Protein AF-A0A350P7Y7-F1 (afdb_monomer)

Mean predicted aligned error: 6.84 Å

Solvent-accessible surface area (backbone atoms only — not comparable to full-atom values): 10905 Å² total; per-residue (Å²): 101,68,67,47,52,62,58,48,51,77,79,42,89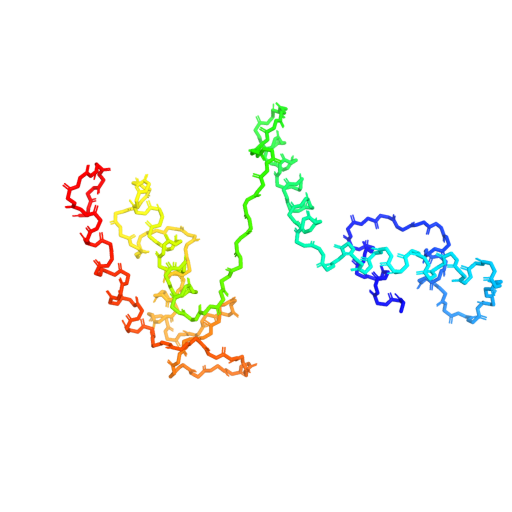,64,56,72,70,56,44,50,64,69,69,58,85,74,85,74,84,70,51,75,71,54,49,52,52,51,49,54,50,34,53,52,48,44,56,44,76,74,28,68,70,48,51,50,49,56,53,49,52,54,50,37,56,50,50,29,60,73,68,77,50,85,81,82,77,65,77,97,70,85,88,86,80,87,68,90,45,70,68,54,46,52,51,52,50,42,50,58,44,43,42,43,34,68,68,64,73,20,70,40,52,79,66,26,77,99,34,69,58,26,50,48,51,52,22,53,76,69,75,46,78,59,87,91,53,80,45,32,39,96,56,89,57,96,79,74,66,71,58,40,101,46,38,63,65,61,49,51,50,51,40,51,53,55,61,60,67,65,66,83,85,62,91,65,78,117

InterPro domains:
  IPR036515 Transposase IS200-like superfamily [G3DSA:3.30.70.1290] (24-135)
  IPR036515 Transposase IS200-like superfamily [SSF143422] (49-109)

pLDDT: mean 89.57, std 12.05, range [39.22, 98.25]

Sequence (178 aa):
MREVFNRWRNFYKCPPLVQRYLDDIDDQAFSEAEEKILLEYAEEYRRRLCSVSWFMRLLNEYIARKANKEDDCKGYFWERRFRSQALLNEKALIAAMAYTDLNPVRANLAPTPEESDFTSVKYRINARRARKSPLFLKPFSGCIDKRGRSALPITLDSYLSLVDETGRYVRNDKKGTI

Radius of gyration: 22.83 Å; Cα contacts (8 Å, |Δi|>4): 121; chains: 1; bounding box: 46×41×59 Å

Foldseek 3Di:
DLVLLVVCVVQDDDPPLSVCVNPDPDPDDDDPVSVVVVVVVSVVSVVLVPDPVNVCVSVLVVVQVVVCVVVVHDDHPDDPDDDDDDQPDLVSVLVVLLCQLCVCQVVLVAVDSCRDPPHPLVQCVVCVVVVHDRPPDAAAPPDDDPPPGDHRPHHNVRSVVVSVVVNVVVPDDDDGHD

Secondary structure (DSSP, 8-state):
-HHHHHHHTTTSPPPHHHHHHHH--S-PPPPHHHHHHHHHHHHHHHHHHT-HHHHHHHHHHHHHHHHHHHTT--S--S-S--------SHHHHHHHHHHHHHHHHHTTS-SSTTT-TT-HHHHHHHHHHTT---SSSPPBTT---TT-PPPBSS-HHHHHHHHHHHHHHT-SSSS---

Organism: NCBI:txid589873

Structure (mmCIF, N/CA/C/O backbone):
data_AF-A0A350P7Y7-F1
#
_entry.id   AF-A0A350P7Y7-F1
#
loop_
_atom_site.group_PDB
_atom_site.id
_atom_site.type_symbol
_atom_site.label_atom_id
_atom_site.label_alt_id
_atom_site.label_comp_id
_atom_site.label_asym_id
_atom_site.label_entity_id
_atom_site.label_seq_id
_atom_site.pdbx_PDB_ins_code
_atom_site.Cartn_x
_atom_site.Cartn_y
_atom_site.Cartn_z
_atom_site.occupancy
_atom_site.B_iso_or_equiv
_atom_site.auth_seq_id
_atom_site.auth_comp_id
_atom_site.auth_asym_id
_atom_site.auth_atom_id
_atom_site.pdbx_PDB_model_num
ATOM 1 N N . MET A 1 1 ? 18.016 -9.398 -15.325 1.00 90.56 1 MET A N 1
ATOM 2 C CA . MET A 1 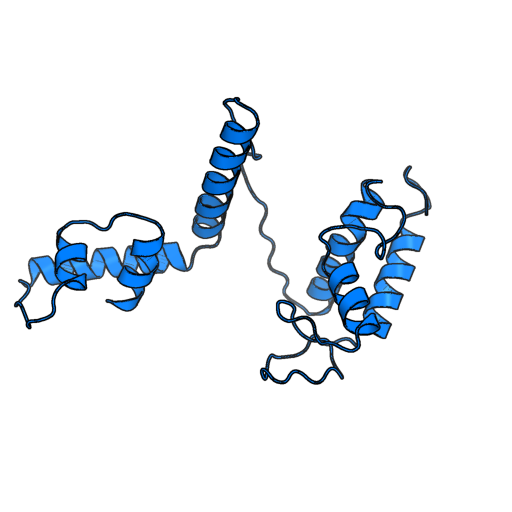1 ? 17.593 -8.268 -16.182 1.00 90.56 1 MET A CA 1
ATOM 3 C C . MET A 1 1 ? 16.134 -8.412 -16.611 1.00 90.56 1 MET A C 1
ATOM 5 O O . MET A 1 1 ? 15.322 -7.587 -16.211 1.00 90.56 1 MET A O 1
ATOM 9 N N . ARG A 1 2 ? 15.783 -9.501 -17.314 1.00 93.69 2 ARG A N 1
ATOM 10 C CA . ARG A 1 2 ? 14.418 -9.808 -17.785 1.00 93.69 2 ARG A CA 1
ATOM 11 C C . ARG A 1 2 ? 13.306 -9.629 -16.743 1.00 93.69 2 ARG A C 1
ATOM 13 O O . ARG A 1 2 ? 12.302 -8.998 -17.049 1.00 93.69 2 ARG A O 1
ATOM 20 N N . GLU A 1 3 ? 13.493 -10.081 -15.500 1.00 95.75 3 GLU A N 1
ATOM 21 C CA . GLU A 1 3 ? 12.502 -9.865 -14.426 1.00 95.75 3 GLU A CA 1
ATOM 22 C C . GLU A 1 3 ? 12.197 -8.375 -14.180 1.00 95.75 3 GLU A C 1
ATOM 24 O O . GLU A 1 3 ? 11.038 -7.991 -14.052 1.00 95.75 3 GLU A O 1
ATOM 29 N N . VAL A 1 4 ? 13.224 -7.519 -14.148 1.00 97.25 4 VAL A N 1
ATOM 30 C CA . VAL A 1 4 ? 13.068 -6.074 -13.910 1.00 97.25 4 VAL A CA 1
ATOM 31 C C . VAL A 1 4 ? 12.234 -5.442 -15.021 1.00 97.25 4 VAL A C 1
ATOM 33 O O . VAL A 1 4 ? 11.307 -4.685 -14.744 1.00 97.25 4 VAL A O 1
ATOM 36 N N . PHE A 1 5 ? 12.515 -5.801 -16.272 1.00 97.06 5 PHE A N 1
ATOM 37 C CA . PHE A 1 5 ? 11.749 -5.338 -17.425 1.00 97.06 5 PHE A CA 1
ATOM 38 C C . PHE A 1 5 ? 10.312 -5.858 -17.420 1.00 97.06 5 PHE A C 1
ATOM 40 O O . PHE A 1 5 ? 9.386 -5.081 -17.647 1.00 97.06 5 PHE A O 1
ATOM 47 N N . ASN A 1 6 ? 10.101 -7.130 -17.073 1.00 95.88 6 ASN A N 1
ATOM 48 C CA . ASN A 1 6 ? 8.762 -7.699 -16.924 1.00 95.88 6 ASN A CA 1
ATOM 49 C C . ASN A 1 6 ? 7.965 -7.057 -15.787 1.00 95.88 6 ASN A C 1
ATOM 51 O O . ASN A 1 6 ? 6.750 -6.939 -15.890 1.00 95.88 6 ASN A O 1
ATOM 55 N N . ARG A 1 7 ? 8.611 -6.600 -14.713 1.00 95.94 7 ARG A N 1
ATOM 56 C CA . ARG A 1 7 ? 7.932 -5.819 -13.673 1.00 95.94 7 ARG A CA 1
ATOM 57 C C . ARG A 1 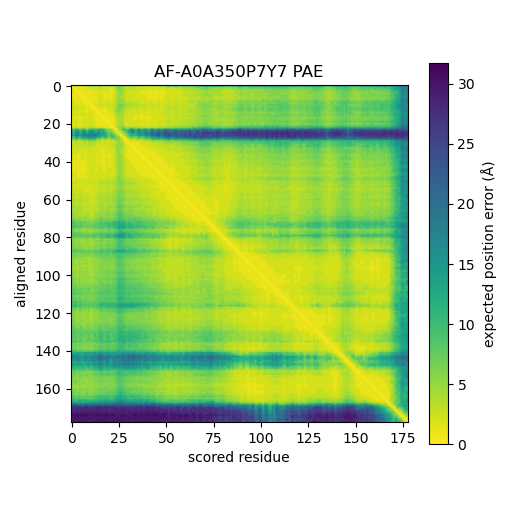7 ? 7.613 -4.409 -14.165 1.00 95.94 7 ARG A C 1
ATOM 59 O O . ARG A 1 7 ? 6.482 -3.963 -13.998 1.00 95.94 7 ARG A O 1
ATOM 66 N N . TRP A 1 8 ? 8.574 -3.736 -14.797 1.00 96.19 8 TRP A N 1
ATOM 67 C CA . TRP A 1 8 ? 8.422 -2.362 -15.285 1.00 96.19 8 TRP A CA 1
ATOM 68 C C . TRP A 1 8 ? 7.346 -2.224 -16.371 1.00 96.19 8 TRP A C 1
ATOM 70 O O . TRP A 1 8 ? 6.556 -1.279 -16.328 1.00 96.19 8 TRP A O 1
ATOM 80 N N . ARG A 1 9 ? 7.248 -3.199 -17.288 1.00 95.00 9 ARG A N 1
ATOM 81 C CA . ARG A 1 9 ? 6.266 -3.183 -18.387 1.00 95.00 9 ARG A CA 1
ATOM 82 C C . ARG A 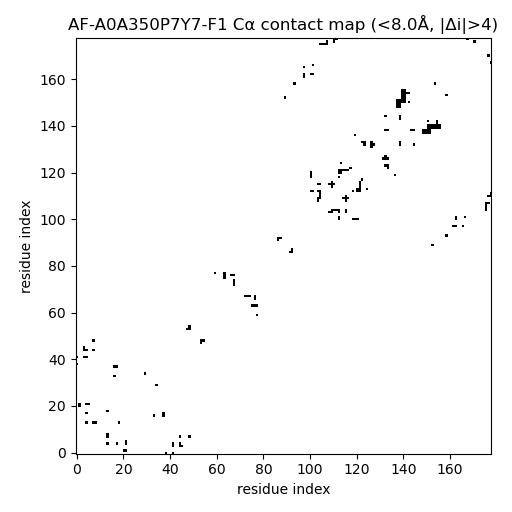1 9 ? 4.807 -3.169 -17.920 1.00 95.00 9 ARG A C 1
ATOM 84 O O . ARG A 1 9 ? 3.942 -2.773 -18.689 1.00 95.00 9 ARG A O 1
ATOM 91 N N . ASN A 1 10 ? 4.528 -3.583 -16.677 1.00 92.69 10 ASN A N 1
ATOM 92 C CA . ASN A 1 10 ? 3.177 -3.508 -16.105 1.00 92.69 10 ASN A CA 1
ATOM 93 C C . ASN A 1 10 ? 2.735 -2.066 -15.811 1.00 92.69 10 ASN A C 1
ATOM 95 O O . ASN A 1 10 ? 1.545 -1.822 -15.637 1.00 92.69 10 ASN A O 1
ATOM 99 N N . PHE A 1 11 ? 3.676 -1.119 -15.734 1.00 90.50 11 PHE A N 1
ATOM 100 C CA . PHE A 1 11 ? 3.401 0.283 -15.412 1.00 90.50 11 PHE A CA 1
ATOM 101 C C . PHE A 1 11 ? 3.609 1.212 -16.608 1.00 90.50 11 PHE A C 1
ATOM 103 O O . PHE A 1 11 ? 2.857 2.169 -16.778 1.00 90.50 11 PHE A O 1
ATOM 110 N N . TYR A 1 12 ? 4.621 0.943 -17.437 1.00 92.00 12 TYR A N 1
ATOM 111 C CA . TYR A 1 12 ? 4.989 1.797 -18.565 1.00 92.00 12 TYR A CA 1
ATOM 112 C C . TYR A 1 12 ? 5.358 0.993 -19.804 1.00 92.00 12 TYR A C 1
ATOM 114 O O . TYR A 1 12 ? 5.906 -0.103 -19.718 1.00 92.00 12 TYR A O 1
ATOM 122 N N . LYS A 1 13 ? 5.148 1.597 -20.977 1.00 93.94 13 LYS A N 1
ATOM 123 C CA . LYS A 1 13 ? 5.681 1.070 -22.233 1.00 93.94 13 LYS A CA 1
ATOM 124 C C . LYS A 1 13 ? 7.212 1.133 -22.208 1.00 93.94 13 LYS A C 1
ATOM 126 O O . LYS A 1 13 ? 7.788 2.202 -22.012 1.00 93.94 13 LYS A O 1
ATOM 131 N N . CYS A 1 14 ? 7.858 -0.009 -22.415 1.00 95.56 14 CYS A N 1
ATOM 132 C CA . CYS A 1 14 ? 9.313 -0.093 -22.503 1.00 95.56 14 CYS A CA 1
ATOM 133 C C . CYS A 1 14 ? 9.833 0.469 -23.845 1.00 95.56 14 CYS A C 1
ATOM 135 O O . CYS A 1 14 ? 9.104 0.433 -24.837 1.00 95.56 14 CYS A O 1
ATOM 137 N N . PRO A 1 15 ? 11.084 0.953 -23.931 1.00 95.88 15 PRO A N 1
ATOM 138 C CA . PRO A 1 15 ? 11.724 1.306 -25.202 1.00 95.88 15 PRO A CA 1
ATOM 139 C C . PRO A 1 15 ? 11.776 0.122 -26.189 1.00 95.88 15 PRO A C 1
ATOM 141 O O . PRO A 1 15 ? 11.766 -1.025 -25.734 1.00 95.88 15 PRO A O 1
ATOM 144 N N . PRO A 1 16 ? 11.871 0.356 -27.516 1.00 94.56 16 PRO A N 1
ATOM 145 C CA . PRO A 1 16 ? 11.888 -0.716 -28.519 1.00 94.56 16 PRO A CA 1
ATOM 146 C C . PRO A 1 16 ? 12.952 -1.790 -28.271 1.00 94.56 16 PRO A C 1
ATOM 148 O O . PRO A 1 16 ? 12.650 -2.970 -28.379 1.00 94.56 16 PRO A O 1
ATOM 151 N N . LEU A 1 17 ? 14.160 -1.399 -27.852 1.00 93.94 17 LEU A N 1
ATOM 152 C CA . LEU A 1 17 ? 15.239 -2.341 -27.536 1.00 93.94 17 LEU A CA 1
ATOM 153 C C . LEU A 1 17 ? 14.874 -3.284 -26.375 1.00 93.94 17 LEU A C 1
ATOM 155 O O . LEU A 1 17 ? 15.125 -4.482 -26.440 1.00 93.94 17 LEU A O 1
ATOM 159 N N . VAL A 1 18 ? 14.225 -2.756 -25.333 1.00 94.75 18 VAL A N 1
ATOM 160 C CA . VAL A 1 18 ? 13.756 -3.549 -24.186 1.00 94.75 18 VAL A CA 1
ATOM 161 C C . VAL A 1 18 ? 12.567 -4.432 -24.573 1.00 94.75 18 VAL A C 1
ATOM 163 O O . VAL A 1 18 ? 12.467 -5.548 -24.079 1.00 94.75 18 VAL A O 1
ATOM 166 N N . GLN A 1 19 ? 11.668 -3.954 -25.443 1.00 93.88 19 GLN A N 1
ATOM 167 C CA . GLN A 1 19 ? 10.586 -4.781 -25.995 1.00 93.88 19 GLN A CA 1
ATOM 168 C C . GLN A 1 19 ? 11.171 -5.952 -26.788 1.00 93.88 19 GLN A C 1
ATOM 170 O O . GLN A 1 19 ? 10.878 -7.090 -26.452 1.00 93.88 19 GLN A O 1
ATOM 175 N N . ARG A 1 20 ? 12.104 -5.682 -27.714 1.00 92.25 20 ARG A N 1
ATOM 176 C CA . ARG A 1 20 ? 12.825 -6.715 -28.470 1.00 92.25 20 ARG A CA 1
ATOM 177 C C . ARG A 1 20 ? 13.478 -7.731 -27.534 1.00 92.25 20 ARG A C 1
ATOM 179 O O . ARG A 1 20 ? 13.255 -8.915 -27.697 1.00 92.25 20 ARG A O 1
ATOM 186 N N . TYR A 1 21 ? 14.179 -7.276 -26.494 1.00 92.38 21 TYR A N 1
ATOM 187 C CA . TYR A 1 21 ? 14.775 -8.155 -25.478 1.00 92.38 21 TYR A CA 1
ATOM 188 C C . TYR A 1 21 ? 13.758 -9.007 -24.696 1.00 92.38 21 TYR A C 1
ATOM 190 O O . TYR A 1 21 ? 14.067 -10.121 -24.277 1.00 92.38 21 TYR A O 1
ATOM 198 N N . LEU A 1 22 ? 12.556 -8.490 -24.435 1.00 91.88 22 LEU A N 1
ATOM 199 C CA . LEU A 1 22 ? 11.505 -9.227 -23.729 1.00 91.88 22 LEU A CA 1
ATOM 200 C C . LEU A 1 22 ? 10.784 -10.236 -24.625 1.00 91.88 22 LEU A C 1
ATOM 202 O O . LEU A 1 22 ? 10.390 -11.293 -24.128 1.00 91.88 22 LEU A O 1
ATOM 206 N N . ASP A 1 23 ? 10.600 -9.876 -25.891 1.00 87.81 23 ASP A N 1
ATOM 207 C CA . ASP A 1 23 ? 9.898 -10.661 -26.904 1.00 87.81 23 ASP A CA 1
ATOM 208 C C . ASP A 1 23 ? 10.823 -11.689 -27.574 1.00 87.81 23 ASP A C 1
ATOM 210 O O . ASP A 1 23 ? 10.341 -12.568 -28.281 1.00 87.81 23 ASP A O 1
ATOM 214 N N . ASP A 1 24 ? 12.133 -11.603 -27.326 1.00 78.56 24 ASP A N 1
ATOM 215 C CA . ASP A 1 24 ? 13.117 -12.540 -27.852 1.00 78.56 24 ASP A CA 1
ATOM 216 C C . ASP A 1 24 ? 12.885 -13.949 -27.289 1.00 78.56 24 ASP A C 1
ATOM 218 O O . ASP A 1 24 ? 13.012 -14.183 -26.072 1.00 78.56 24 ASP A O 1
ATOM 222 N N . ILE A 1 25 ? 12.493 -14.840 -28.204 1.00 60.81 25 ILE A N 1
ATOM 223 C CA . ILE A 1 25 ? 12.231 -16.274 -28.035 1.00 60.81 25 ILE A CA 1
ATOM 224 C C . ILE A 1 25 ? 13.365 -17.104 -28.684 1.00 60.81 25 ILE A C 1
ATOM 226 O O . ILE A 1 25 ? 13.520 -18.264 -28.316 1.00 60.81 25 ILE A O 1
ATOM 230 N N . ASP A 1 26 ? 14.196 -16.510 -29.559 1.00 55.97 26 ASP A N 1
ATOM 231 C CA . ASP A 1 26 ? 15.037 -17.228 -30.539 1.00 55.97 26 ASP A CA 1
ATOM 232 C C . ASP A 1 26 ? 16.519 -16.774 -30.559 1.00 55.97 26 ASP A C 1
ATOM 234 O O . ASP A 1 26 ? 17.104 -16.606 -31.629 1.00 55.97 26 ASP A O 1
ATOM 238 N N . ASP A 1 27 ? 17.146 -16.576 -29.391 1.00 58.44 27 ASP A N 1
ATOM 239 C CA . ASP A 1 27 ? 18.597 -16.320 -29.254 1.00 58.44 27 ASP A CA 1
ATOM 240 C C . ASP A 1 27 ? 19.160 -15.256 -30.234 1.00 58.44 27 ASP A C 1
ATOM 242 O O . ASP A 1 27 ? 20.247 -15.417 -30.804 1.00 58.44 27 ASP A O 1
ATOM 246 N N . GLN A 1 28 ? 18.446 -14.139 -30.458 1.00 69.56 28 GLN A N 1
ATOM 247 C CA . GLN A 1 28 ? 18.997 -13.050 -31.267 1.00 69.56 28 GLN A CA 1
ATOM 248 C C . GLN A 1 28 ? 20.192 -12.414 -30.550 1.00 69.56 28 GLN A C 1
ATOM 250 O O . GLN A 1 28 ? 20.085 -11.887 -29.442 1.00 69.56 28 GLN A O 1
ATOM 255 N N . ALA A 1 29 ? 21.350 -12.420 -31.212 1.00 80.31 29 ALA A N 1
ATOM 256 C CA . ALA A 1 29 ? 22.545 -11.779 -30.684 1.00 80.31 29 ALA A CA 1
ATOM 257 C C . ALA A 1 29 ? 22.339 -10.256 -30.581 1.00 80.31 29 ALA A C 1
ATOM 259 O O . ALA A 1 29 ? 22.077 -9.580 -31.579 1.00 80.31 29 ALA A O 1
ATOM 260 N N . PHE A 1 30 ? 22.482 -9.714 -29.371 1.00 88.94 30 PHE A N 1
ATOM 261 C CA . PHE A 1 30 ? 22.570 -8.275 -29.137 1.00 88.94 30 PHE A CA 1
ATOM 262 C C . PHE A 1 30 ? 24.019 -7.827 -29.342 1.00 88.94 30 PHE A C 1
ATOM 264 O O . PHE A 1 30 ? 24.957 -8.517 -28.951 1.00 88.94 30 PHE A O 1
ATOM 271 N N . SER A 1 31 ? 24.219 -6.664 -29.961 1.00 92.69 31 SER A N 1
ATOM 272 C CA . SER A 1 31 ? 25.554 -6.058 -30.007 1.00 92.69 31 SER A CA 1
ATOM 273 C C . SER A 1 31 ? 26.001 -5.615 -28.609 1.00 92.69 31 SER A C 1
ATOM 275 O O . SER A 1 31 ? 25.173 -5.279 -27.763 1.00 92.69 31 SER A O 1
ATOM 277 N N . GLU A 1 32 ? 27.312 -5.513 -28.379 1.00 93.69 32 GLU A N 1
ATOM 278 C CA . GLU A 1 32 ? 27.873 -5.038 -27.101 1.00 93.69 32 GLU A CA 1
ATOM 279 C C . GLU A 1 32 ? 27.305 -3.664 -26.681 1.00 93.69 32 GLU A C 1
ATOM 281 O O . GLU A 1 32 ? 27.009 -3.414 -25.510 1.00 93.69 32 GLU A O 1
ATOM 286 N N . ALA A 1 33 ? 27.073 -2.774 -27.652 1.00 95.25 33 ALA A N 1
ATOM 287 C CA . ALA A 1 33 ? 26.449 -1.476 -27.411 1.00 95.25 33 ALA A CA 1
ATOM 288 C C . ALA A 1 33 ? 24.987 -1.603 -26.946 1.00 95.25 33 ALA A C 1
ATOM 290 O O . ALA A 1 33 ? 24.557 -0.885 -26.042 1.00 95.25 33 ALA A O 1
ATOM 291 N N . GLU A 1 34 ? 24.216 -2.515 -27.538 1.00 94.81 34 GLU A N 1
ATOM 292 C CA . GLU A 1 34 ? 22.827 -2.764 -27.147 1.00 94.81 34 GLU A CA 1
ATOM 293 C C . GLU A 1 34 ? 22.731 -3.424 -25.770 1.00 94.81 34 GLU A C 1
ATOM 295 O O . GLU A 1 34 ? 21.893 -3.023 -24.960 1.00 94.81 34 GLU A O 1
ATOM 300 N N . GLU A 1 35 ? 23.608 -4.384 -25.471 1.00 94.25 35 GLU A N 1
ATOM 301 C CA . GLU A 1 35 ? 23.691 -5.013 -24.150 1.00 94.25 35 GLU A CA 1
ATOM 302 C C . GLU A 1 35 ? 23.988 -3.988 -23.057 1.00 94.25 35 GLU A C 1
ATOM 304 O O . GLU A 1 35 ? 23.336 -3.983 -22.007 1.00 94.25 35 GLU A O 1
ATOM 309 N N . LYS A 1 36 ? 24.912 -3.061 -23.324 1.00 96.88 36 LYS A N 1
ATOM 310 C CA . LYS A 1 36 ? 25.216 -1.963 -22.408 1.00 96.88 36 LYS A CA 1
ATOM 311 C C . LYS A 1 36 ? 23.985 -1.094 -22.129 1.00 96.88 36 LYS A C 1
ATOM 313 O O . LYS A 1 36 ? 23.675 -0.830 -20.969 1.00 96.88 36 LYS A O 1
ATOM 318 N N . ILE A 1 37 ? 23.240 -0.701 -23.163 1.00 96.88 37 ILE A N 1
ATOM 319 C CA . ILE A 1 37 ? 22.015 0.104 -23.002 1.00 96.88 37 ILE A CA 1
ATOM 320 C C . ILE A 1 37 ? 20.944 -0.669 -22.214 1.00 96.88 37 ILE A C 1
ATOM 322 O O . ILE A 1 37 ? 20.255 -0.108 -21.358 1.00 96.88 37 ILE A O 1
ATOM 326 N N . LEU A 1 38 ? 20.792 -1.970 -22.473 1.00 96.25 38 LEU A N 1
ATOM 327 C CA . LEU A 1 38 ? 19.872 -2.828 -21.726 1.00 96.25 38 LEU A CA 1
ATOM 328 C C . LEU A 1 38 ? 20.255 -2.908 -20.239 1.00 96.25 38 LEU A C 1
ATOM 330 O O . LEU A 1 38 ? 19.379 -2.823 -19.374 1.00 96.25 38 LEU A O 1
ATOM 334 N N . LEU A 1 39 ? 21.546 -3.020 -19.920 1.00 97.44 39 LEU A N 1
ATOM 335 C CA . LEU A 1 39 ? 22.036 -2.973 -18.540 1.00 97.44 39 LEU A CA 1
ATOM 336 C C . LEU A 1 39 ? 21.687 -1.643 -17.865 1.00 97.44 39 LEU A C 1
ATOM 338 O O . LEU A 1 39 ? 21.098 -1.659 -16.782 1.00 97.44 39 LEU A O 1
ATOM 342 N N . GLU A 1 40 ? 21.942 -0.514 -18.527 1.00 97.88 40 GLU A N 1
ATOM 343 C CA . GLU A 1 40 ? 21.621 0.822 -18.008 1.00 97.88 40 GLU A CA 1
ATOM 344 C C . GLU A 1 40 ? 20.120 0.974 -17.702 1.00 97.88 40 GLU A C 1
ATOM 346 O O . GLU A 1 40 ? 19.738 1.400 -16.602 1.00 97.88 40 GLU A O 1
ATOM 351 N N . TYR A 1 41 ? 19.242 0.543 -18.618 1.00 97.94 41 TYR A N 1
ATOM 352 C CA . TYR A 1 41 ? 17.797 0.550 -18.369 1.00 97.94 41 TYR A CA 1
ATOM 353 C C . TYR A 1 41 ? 17.401 -0.356 -17.207 1.00 97.94 41 TYR A C 1
ATOM 355 O O . TYR A 1 41 ? 16.554 0.011 -16.391 1.00 97.94 41 TYR A O 1
ATOM 363 N N . ALA A 1 42 ? 17.985 -1.548 -17.113 1.00 97.81 42 ALA A N 1
ATOM 364 C CA . ALA A 1 42 ? 17.645 -2.485 -16.054 1.00 97.81 42 ALA A CA 1
ATOM 365 C C . ALA A 1 42 ? 18.070 -1.972 -14.677 1.00 97.81 42 ALA A C 1
ATOM 367 O O . ALA A 1 42 ? 17.328 -2.126 -13.705 1.00 97.81 42 ALA A O 1
ATOM 368 N N . GLU A 1 43 ? 19.234 -1.339 -14.576 1.00 98.25 43 GLU A N 1
ATOM 369 C CA . GLU A 1 43 ? 19.683 -0.703 -13.341 1.00 98.25 43 GLU A CA 1
ATOM 370 C C . GLU A 1 43 ? 18.780 0.459 -12.948 1.00 98.25 43 GLU A C 1
ATOM 372 O O . GLU A 1 43 ? 18.357 0.560 -11.792 1.00 98.25 43 GLU A O 1
ATOM 377 N N . GLU A 1 44 ? 18.423 1.313 -13.906 1.00 97.81 44 GLU A N 1
ATOM 378 C CA . GLU A 1 44 ? 17.488 2.397 -13.657 1.00 97.81 44 GLU A CA 1
ATOM 379 C C . GLU A 1 44 ? 16.130 1.872 -13.183 1.00 97.81 44 GLU A C 1
ATOM 381 O O . GLU A 1 44 ? 15.630 2.300 -12.140 1.00 97.81 44 GLU A O 1
ATOM 386 N N . TYR A 1 45 ? 15.530 0.926 -13.899 1.00 97.56 45 TYR A N 1
ATOM 387 C CA . TYR A 1 45 ? 14.205 0.417 -13.555 1.00 97.56 45 TYR A CA 1
ATOM 388 C C . TYR A 1 45 ? 14.223 -0.323 -12.224 1.00 97.56 45 TYR A C 1
ATOM 390 O O . TYR A 1 45 ? 13.283 -0.179 -11.446 1.00 97.56 45 TYR A O 1
ATOM 398 N N . ARG A 1 46 ? 15.308 -1.035 -11.895 1.00 97.94 46 ARG A N 1
ATOM 399 C CA . ARG A 1 46 ? 15.487 -1.636 -10.569 1.00 97.94 46 ARG A CA 1
ATOM 400 C C . ARG A 1 46 ? 15.497 -0.566 -9.477 1.00 97.94 46 ARG A C 1
ATOM 402 O O . ARG A 1 46 ? 14.749 -0.694 -8.511 1.00 97.94 46 ARG A O 1
ATOM 409 N N . ARG A 1 47 ? 16.272 0.516 -9.645 1.00 98.06 47 ARG A N 1
ATOM 410 C CA . ARG A 1 47 ? 16.288 1.638 -8.685 1.00 98.06 47 ARG A CA 1
ATOM 411 C C . ARG A 1 47 ? 14.900 2.252 -8.506 1.00 98.06 47 ARG A C 1
ATOM 413 O O . ARG A 1 47 ? 14.508 2.558 -7.384 1.00 98.06 47 ARG A O 1
ATOM 420 N N . ARG A 1 48 ? 14.143 2.412 -9.595 1.00 97.25 48 ARG A N 1
ATOM 421 C CA . ARG A 1 48 ? 12.780 2.964 -9.559 1.00 97.25 48 ARG A CA 1
ATOM 422 C C . ARG A 1 48 ? 11.793 2.010 -8.876 1.00 97.25 48 ARG A C 1
ATOM 424 O O . ARG A 1 48 ? 11.053 2.443 -8.002 1.00 97.25 48 ARG A O 1
ATOM 431 N N . LEU A 1 49 ? 11.816 0.720 -9.211 1.00 96.12 49 LEU A N 1
ATOM 432 C CA . LEU A 1 49 ? 10.934 -0.297 -8.621 1.00 96.12 49 LEU A CA 1
ATOM 433 C C . LEU A 1 49 ? 11.176 -0.500 -7.118 1.00 96.12 49 LEU A C 1
ATOM 435 O O . LEU A 1 49 ? 10.244 -0.840 -6.396 1.00 96.12 49 LEU A O 1
ATOM 439 N N . CYS A 1 50 ? 12.398 -0.265 -6.638 1.00 96.12 50 CYS A N 1
ATOM 440 C CA . CYS A 1 50 ? 12.740 -0.333 -5.215 1.00 96.12 50 CYS A CA 1
ATOM 441 C C . CYS A 1 50 ? 12.614 1.016 -4.479 1.00 96.12 50 CYS A C 1
ATOM 443 O O . CYS A 1 50 ? 12.976 1.109 -3.308 1.00 96.12 50 CYS A O 1
ATOM 445 N N . SER A 1 51 ? 12.118 2.072 -5.133 1.00 95.75 51 SER A N 1
ATOM 446 C CA . SER A 1 51 ? 11.989 3.403 -4.537 1.00 95.75 51 SER A CA 1
ATOM 447 C C . SER A 1 51 ? 10.563 3.665 -4.048 1.00 95.75 51 SER A C 1
ATOM 449 O O . SER A 1 51 ? 9.620 3.712 -4.839 1.00 95.75 51 SER A O 1
ATOM 451 N N . VAL A 1 52 ? 10.413 3.943 -2.747 1.00 95.19 52 VAL A N 1
ATOM 452 C CA . VAL A 1 52 ? 9.127 4.349 -2.144 1.00 95.19 52 VAL A CA 1
ATOM 453 C C . VAL A 1 52 ? 8.559 5.593 -2.833 1.00 95.19 52 VAL A C 1
ATOM 455 O O . VAL A 1 52 ? 7.360 5.667 -3.077 1.00 95.19 52 VAL A O 1
ATOM 458 N N . SER A 1 53 ? 9.409 6.547 -3.218 1.00 94.88 53 SER A N 1
ATOM 459 C CA . SER A 1 53 ? 8.977 7.755 -3.930 1.00 94.88 53 SER A CA 1
ATOM 460 C C . SER A 1 53 ? 8.389 7.445 -5.304 1.00 94.88 53 SER A C 1
ATOM 462 O O . SER A 1 53 ? 7.402 8.062 -5.698 1.00 94.88 53 SER A O 1
ATOM 464 N N . TRP A 1 54 ? 8.960 6.483 -6.034 1.00 95.25 54 TRP A N 1
ATOM 465 C CA . TRP A 1 54 ? 8.383 6.031 -7.301 1.00 95.25 54 TRP A CA 1
ATOM 466 C C . TRP A 1 54 ? 7.078 5.278 -7.086 1.00 95.25 54 TRP A C 1
ATOM 468 O O . TRP A 1 54 ? 6.113 5.567 -7.787 1.00 95.25 54 TRP A O 1
ATOM 478 N N . PHE A 1 55 ? 7.014 4.389 -6.093 1.00 94.56 55 PHE A N 1
ATOM 479 C CA . PHE A 1 55 ? 5.771 3.713 -5.724 1.00 94.56 55 PHE A CA 1
ATOM 480 C C . PHE A 1 55 ? 4.649 4.717 -5.418 1.00 94.56 55 PHE A C 1
ATOM 482 O O . PHE A 1 55 ? 3.590 4.667 -6.042 1.00 94.56 55 PHE A O 1
ATOM 489 N N . MET A 1 56 ? 4.910 5.680 -4.527 1.00 95.62 56 MET A N 1
ATOM 490 C CA . MET A 1 56 ? 3.945 6.718 -4.161 1.00 95.62 56 MET A CA 1
ATOM 491 C C . MET A 1 56 ? 3.537 7.566 -5.361 1.00 95.62 56 MET A C 1
ATOM 493 O O . MET A 1 56 ? 2.364 7.891 -5.504 1.00 95.62 56 MET A O 1
ATOM 497 N N . ARG A 1 57 ? 4.474 7.894 -6.259 1.00 92.62 57 ARG A N 1
ATOM 498 C CA . ARG A 1 57 ? 4.155 8.650 -7.474 1.00 92.62 57 ARG A CA 1
ATOM 499 C C . ARG A 1 57 ? 3.163 7.908 -8.368 1.00 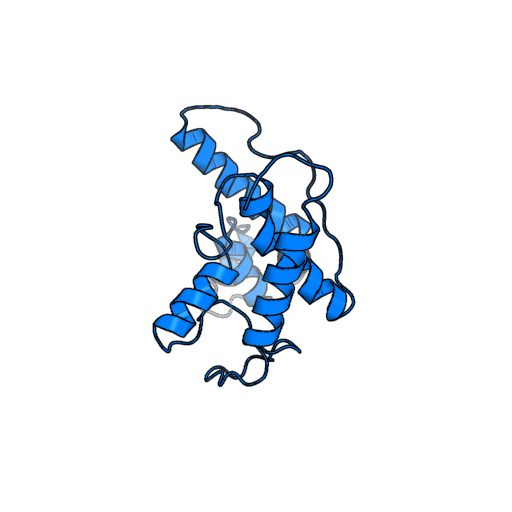92.62 57 ARG A C 1
ATOM 501 O O . ARG A 1 57 ? 2.184 8.512 -8.792 1.00 92.62 57 ARG A O 1
ATOM 508 N N . LEU A 1 58 ? 3.406 6.621 -8.625 1.00 92.62 58 LEU A N 1
ATOM 509 C CA . LEU A 1 58 ? 2.542 5.794 -9.473 1.00 92.62 58 LEU A CA 1
ATOM 510 C C . LEU A 1 58 ? 1.153 5.610 -8.863 1.00 92.62 58 LEU A C 1
ATOM 512 O O . LEU A 1 58 ? 0.148 5.760 -9.556 1.00 92.62 58 LEU A O 1
ATOM 516 N N . LEU A 1 59 ? 1.102 5.329 -7.560 1.00 93.50 59 LEU A N 1
ATOM 517 C CA . LEU A 1 59 ? -0.151 5.160 -6.833 1.00 93.50 59 LEU A CA 1
ATOM 518 C C . LEU A 1 59 ? -0.975 6.454 -6.836 1.00 93.50 59 LEU A C 1
ATOM 520 O O . LEU A 1 59 ? -2.152 6.447 -7.199 1.00 93.50 59 LEU A O 1
ATOM 524 N N . ASN A 1 60 ? -0.342 7.572 -6.477 1.00 94.50 60 ASN A N 1
ATOM 525 C CA . ASN A 1 60 ? -1.020 8.855 -6.351 1.00 94.50 60 ASN A CA 1
ATOM 526 C C . ASN A 1 60 ? -1.519 9.370 -7.699 1.00 94.50 60 ASN A C 1
ATOM 528 O O . ASN A 1 60 ? -2.641 9.869 -7.767 1.00 94.50 60 ASN A O 1
ATOM 532 N N . GLU A 1 61 ? -0.721 9.239 -8.764 1.00 92.81 61 GLU A N 1
ATOM 533 C CA . GLU A 1 61 ? -1.131 9.633 -10.113 1.00 92.81 61 GLU A CA 1
ATOM 534 C C . GLU A 1 61 ? -2.362 8.844 -10.569 1.00 92.81 61 GLU A C 1
ATOM 536 O O . GLU A 1 61 ? -3.321 9.435 -11.072 1.00 92.81 61 GLU A O 1
ATOM 541 N N . TYR A 1 62 ? -2.355 7.522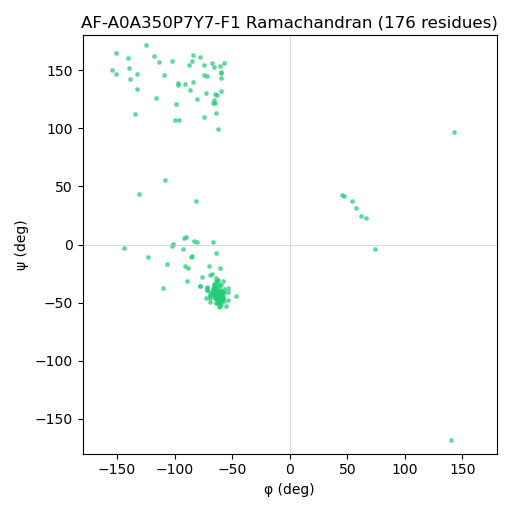 -10.374 1.00 93.75 62 TYR A N 1
ATOM 542 C CA . TYR A 1 62 ? -3.474 6.671 -10.763 1.00 93.75 62 TYR A CA 1
ATOM 543 C C . TYR A 1 62 ? -4.766 7.069 -10.038 1.00 93.75 62 TYR A C 1
ATOM 545 O O . TYR A 1 62 ? -5.791 7.273 -10.692 1.00 93.75 62 TYR A O 1
ATOM 553 N N . ILE A 1 63 ? -4.712 7.233 -8.711 1.00 95.69 63 ILE A N 1
ATOM 554 C CA . ILE A 1 63 ? -5.888 7.613 -7.915 1.00 95.69 63 ILE A CA 1
ATOM 555 C C . ILE A 1 63 ? -6.368 9.017 -8.293 1.00 95.69 63 ILE A C 1
ATOM 557 O O . ILE A 1 63 ? -7.554 9.194 -8.542 1.00 95.69 63 ILE A O 1
ATOM 561 N N . ALA A 1 64 ? -5.460 9.990 -8.428 1.00 95.75 64 ALA A N 1
ATOM 562 C CA . ALA A 1 64 ? -5.820 11.362 -8.785 1.00 95.75 64 ALA A CA 1
ATOM 563 C C . ALA A 1 64 ? -6.530 11.436 -10.145 1.00 95.75 64 ALA A C 1
ATOM 565 O O . ALA A 1 64 ? -7.538 12.120 -10.285 1.00 95.75 64 ALA A O 1
ATOM 566 N N . ARG A 1 65 ? -6.040 10.698 -11.151 1.00 94.94 65 ARG A N 1
ATOM 567 C CA . ARG A 1 65 ? -6.691 10.621 -12.470 1.00 94.94 65 ARG A CA 1
ATOM 568 C C . ARG A 1 65 ? -8.076 9.979 -12.391 1.00 94.94 65 ARG A C 1
ATOM 570 O O . ARG A 1 65 ? -8.965 10.396 -13.127 1.00 94.94 65 ARG A O 1
ATOM 577 N N . LYS A 1 66 ? -8.247 8.949 -11.556 1.00 96.94 66 LYS A N 1
ATOM 578 C CA . LYS A 1 66 ? -9.534 8.264 -11.375 1.00 96.94 66 LYS A CA 1
ATOM 579 C C . LYS A 1 66 ? -10.549 9.155 -10.668 1.00 96.94 66 LYS A C 1
ATOM 581 O O . LYS A 1 66 ? -11.627 9.326 -11.219 1.00 96.94 66 LYS A O 1
ATOM 586 N N . ALA A 1 67 ? -10.170 9.769 -9.551 1.00 96.88 67 ALA A N 1
ATOM 587 C CA . ALA A 1 67 ? -11.035 10.667 -8.795 1.00 96.88 67 ALA A CA 1
ATOM 588 C C . ALA A 1 67 ? -11.438 11.902 -9.615 1.00 96.88 67 ALA A C 1
ATOM 590 O O . ALA A 1 67 ? -12.618 12.170 -9.778 1.00 96.88 67 ALA A O 1
ATOM 591 N N . ASN A 1 68 ? -10.480 12.574 -10.267 1.00 96.81 68 ASN A N 1
ATOM 592 C CA . ASN A 1 68 ? -10.790 13.723 -11.124 1.00 96.81 68 ASN A CA 1
ATOM 593 C C . ASN A 1 68 ? -11.744 13.362 -12.275 1.00 96.81 68 ASN A C 1
ATOM 595 O O . ASN A 1 68 ? -12.557 14.181 -12.685 1.00 96.81 68 ASN A O 1
ATOM 599 N N . LYS A 1 69 ? -11.634 12.141 -12.817 1.00 97.31 69 LYS A N 1
ATOM 600 C CA . LYS A 1 69 ? -12.550 11.653 -13.854 1.00 97.31 69 LYS A CA 1
ATOM 601 C C . LYS A 1 69 ? -13.943 11.349 -13.293 1.00 97.31 69 LYS A C 1
ATOM 603 O O . LYS A 1 69 ? -14.917 11.567 -14.000 1.00 97.31 69 LYS A O 1
ATOM 608 N N . GLU A 1 70 ? -14.021 10.789 -12.090 1.00 97.38 70 GLU A N 1
ATOM 609 C CA . GLU A 1 70 ? -15.280 10.478 -11.404 1.00 97.38 70 GLU A CA 1
ATOM 610 C C . GLU A 1 70 ? -16.060 11.753 -11.062 1.00 97.38 70 GLU A C 1
ATOM 612 O O . GLU A 1 70 ? -17.257 11.816 -11.321 1.00 97.38 70 GLU A O 1
ATOM 617 N N . ASP A 1 71 ? -15.354 12.792 -10.612 1.00 97.12 71 ASP A N 1
ATOM 618 C CA . ASP A 1 71 ? -15.929 14.077 -10.198 1.00 97.12 71 ASP A CA 1
ATOM 619 C C . ASP A 1 71 ? -16.034 15.115 -11.339 1.00 97.12 71 ASP A C 1
ATOM 621 O O . ASP A 1 71 ? -16.334 16.281 -11.084 1.00 97.12 71 ASP A O 1
ATOM 625 N N . ASP A 1 72 ? -15.726 14.726 -12.584 1.00 97.19 72 ASP A N 1
ATOM 626 C CA . ASP A 1 72 ? -15.640 15.602 -13.772 1.00 97.19 72 ASP A CA 1
ATOM 627 C C . ASP A 1 72 ? -14.875 16.920 -13.523 1.00 97.19 72 ASP A C 1
ATOM 629 O O . ASP A 1 72 ? -15.268 18.015 -13.933 1.00 97.19 72 ASP A O 1
ATOM 633 N N . CYS A 1 73 ? -13.748 16.830 -12.814 1.00 96.25 73 CYS A N 1
ATOM 634 C CA . CYS A 1 73 ? -12.959 17.986 -12.412 1.00 96.25 73 CYS A CA 1
ATOM 635 C C . CYS A 1 73 ? -11.494 17.891 -12.862 1.00 96.25 73 CYS A C 1
ATOM 637 O O . CYS A 1 73 ? -11.009 16.895 -13.406 1.00 96.25 73 CYS A O 1
ATOM 639 N N . LYS A 1 74 ? -10.754 18.987 -12.672 1.00 92.75 74 LYS A N 1
ATOM 640 C CA . LYS A 1 74 ? -9.315 19.069 -12.946 1.00 92.75 74 LYS A CA 1
ATOM 641 C C . LYS A 1 74 ? -8.619 19.709 -11.758 1.00 92.75 74 LYS A C 1
ATOM 643 O O . LYS A 1 74 ? -9.153 20.626 -11.145 1.00 92.75 74 LYS A O 1
ATOM 648 N N . GLY A 1 75 ? -7.388 19.289 -11.496 1.00 90.44 75 GLY A N 1
ATOM 649 C CA . GLY A 1 75 ? -6.559 19.889 -10.458 1.00 90.44 75 GLY A CA 1
ATOM 650 C C . GLY A 1 75 ? -5.763 18.863 -9.669 1.00 90.44 75 GLY A C 1
ATOM 651 O O . GLY A 1 75 ? -5.639 17.698 -10.059 1.00 90.44 75 GLY A O 1
ATOM 652 N N . TYR A 1 76 ? -5.190 19.337 -8.566 1.00 91.19 76 TYR A N 1
ATOM 653 C CA . TYR A 1 76 ? -4.448 18.509 -7.628 1.00 91.19 76 TYR A CA 1
ATOM 654 C C . TYR A 1 76 ? -5.415 17.772 -6.705 1.00 91.19 76 TYR A C 1
ATOM 656 O O . TYR A 1 76 ? -6.208 18.404 -6.019 1.00 91.19 76 TYR A O 1
ATOM 664 N N . PHE A 1 77 ? -5.295 16.447 -6.659 1.00 94.12 77 PHE A N 1
ATOM 665 C CA . PHE A 1 77 ? -6.040 15.609 -5.717 1.00 94.12 77 PHE A CA 1
ATOM 666 C C . PHE A 1 77 ? -5.290 15.413 -4.386 1.00 94.12 77 PHE A C 1
ATOM 668 O O . PHE A 1 77 ? -5.895 15.298 -3.328 1.00 94.12 77 PHE A O 1
ATOM 675 N N . TRP A 1 78 ? -3.953 15.400 -4.428 1.00 93.38 78 TRP A N 1
ATOM 676 C CA . TRP A 1 78 ? -3.088 15.171 -3.266 1.00 93.38 78 TRP A CA 1
ATOM 677 C C . TRP A 1 78 ? -2.274 16.414 -2.898 1.00 93.38 78 TRP A C 1
ATOM 679 O O . TRP A 1 78 ? -1.952 17.241 -3.756 1.00 93.38 78 TRP A O 1
ATOM 689 N N . GLU A 1 79 ? -1.832 16.485 -1.641 1.00 89.44 79 GLU A N 1
ATOM 690 C CA . GLU A 1 79 ? -0.764 17.400 -1.234 1.00 89.44 79 GLU A CA 1
ATOM 691 C C . GLU A 1 79 ? 0.548 17.105 -1.985 1.00 89.44 79 GLU A C 1
ATOM 693 O O . GLU A 1 79 ? 0.828 15.978 -2.400 1.00 89.44 79 GLU A O 1
ATOM 698 N N . ARG A 1 80 ? 1.405 18.124 -2.137 1.00 83.50 80 ARG A N 1
ATOM 699 C CA . ARG A 1 80 ? 2.627 18.021 -2.958 1.00 83.50 80 ARG A CA 1
ATOM 700 C C . ARG A 1 80 ? 3.642 16.984 -2.468 1.00 83.50 80 ARG A C 1
ATOM 702 O O . ARG A 1 80 ? 4.420 16.487 -3.277 1.00 83.50 80 ARG A O 1
ATOM 709 N N . ARG A 1 81 ? 3.722 16.718 -1.161 1.00 89.06 81 ARG A N 1
ATOM 710 C CA . ARG A 1 81 ? 4.751 15.850 -0.564 1.00 89.06 81 ARG A CA 1
ATOM 711 C C . ARG A 1 81 ? 4.111 14.855 0.393 1.00 89.06 81 ARG A C 1
ATOM 713 O O . ARG A 1 81 ? 3.331 15.250 1.247 1.00 89.06 81 ARG A O 1
ATOM 720 N N . PHE A 1 82 ? 4.509 13.589 0.292 1.00 93.38 82 PHE A N 1
ATOM 721 C CA . PHE A 1 82 ? 4.194 12.583 1.304 1.00 93.38 82 PHE A CA 1
ATOM 722 C C . PHE A 1 82 ? 5.264 12.583 2.403 1.00 93.38 82 PHE A C 1
ATOM 724 O O . PHE A 1 82 ? 6.418 12.948 2.164 1.00 93.38 82 PHE A O 1
ATOM 731 N N . ARG A 1 83 ? 4.888 12.151 3.609 1.00 92.69 83 ARG A N 1
ATOM 732 C CA . ARG A 1 83 ? 5.836 11.880 4.697 1.00 92.69 83 ARG A CA 1
ATOM 733 C C . ARG A 1 83 ? 6.152 10.390 4.734 1.00 92.69 83 ARG A C 1
ATOM 735 O O . ARG A 1 83 ? 5.256 9.567 4.581 1.00 92.69 83 ARG A O 1
ATOM 742 N N . SER A 1 84 ? 7.416 10.053 4.963 1.00 93.12 84 SER A N 1
ATOM 743 C CA . SER A 1 84 ? 7.873 8.672 5.125 1.00 93.12 84 SER A CA 1
ATOM 744 C C . SER A 1 84 ? 8.802 8.590 6.321 1.00 93.12 84 SER A C 1
ATOM 746 O O . SER A 1 84 ? 9.898 9.144 6.290 1.00 93.12 84 SER A O 1
ATOM 748 N N . GLN A 1 85 ? 8.352 7.902 7.367 1.00 93.25 85 GLN A N 1
ATOM 749 C CA . GLN A 1 85 ? 9.099 7.709 8.603 1.00 93.25 85 GLN A CA 1
ATOM 750 C C . GLN A 1 85 ? 9.402 6.223 8.782 1.00 93.25 85 GLN A C 1
ATOM 752 O O . GLN A 1 85 ? 8.491 5.396 8.772 1.00 93.25 85 GLN A O 1
ATOM 757 N N . ALA A 1 86 ? 10.677 5.885 8.969 1.00 94.31 86 ALA A N 1
ATOM 758 C CA . ALA A 1 86 ? 11.070 4.521 9.297 1.00 94.31 86 ALA A CA 1
ATOM 759 C C . ALA A 1 86 ? 10.672 4.192 10.745 1.00 94.31 86 ALA A C 1
ATOM 761 O O . ALA A 1 86 ? 10.976 4.953 11.668 1.00 94.31 86 ALA A O 1
ATOM 762 N N . LEU A 1 87 ? 10.004 3.051 10.933 1.00 95.06 87 LEU A N 1
ATOM 763 C CA . LEU A 1 87 ? 9.663 2.498 12.244 1.00 95.06 87 LEU A CA 1
ATOM 764 C C . LEU A 1 87 ? 10.735 1.473 12.616 1.00 95.06 87 LEU A C 1
ATOM 766 O O . LEU A 1 87 ? 10.808 0.401 12.023 1.00 95.06 87 LEU A O 1
ATOM 770 N N . LEU A 1 88 ? 11.600 1.836 13.564 1.00 94.38 88 LEU A N 1
ATOM 771 C CA . LEU A 1 88 ? 12.836 1.096 13.852 1.00 94.38 88 LEU A CA 1
ATOM 772 C C . LEU A 1 88 ? 12.692 0.044 14.959 1.00 94.38 88 LEU A C 1
ATOM 774 O O . LEU A 1 88 ? 13.648 -0.659 15.265 1.00 94.38 88 LEU A O 1
ATOM 778 N N . ASN A 1 89 ? 11.522 -0.052 15.592 1.00 95.31 89 ASN A N 1
ATOM 779 C CA . ASN A 1 89 ? 11.263 -1.035 16.635 1.00 95.31 89 ASN A CA 1
ATOM 780 C C . ASN A 1 89 ? 9.784 -1.438 16.686 1.00 95.31 89 ASN A C 1
ATOM 782 O O . ASN A 1 89 ? 8.903 -0.774 16.135 1.00 95.31 89 ASN A O 1
ATOM 786 N N . GLU A 1 90 ? 9.526 -2.540 17.381 1.00 93.81 90 GLU A N 1
ATOM 787 C CA . GLU A 1 90 ? 8.205 -3.154 17.497 1.00 93.81 90 GLU A CA 1
ATOM 788 C C . GLU A 1 90 ? 7.191 -2.256 18.210 1.00 93.81 90 GLU A C 1
ATOM 790 O O . GLU A 1 90 ? 6.034 -2.189 17.798 1.00 93.81 90 GLU A O 1
ATOM 795 N N . LYS A 1 91 ? 7.627 -1.503 19.228 1.00 94.19 91 LYS A N 1
ATOM 796 C CA . LYS A 1 91 ? 6.764 -0.552 19.942 1.00 94.19 91 LYS A CA 1
ATOM 797 C C . LYS A 1 91 ? 6.286 0.560 19.005 1.00 94.19 91 LYS A C 1
ATOM 799 O O . LYS A 1 91 ? 5.101 0.873 18.992 1.00 94.19 91 LYS A O 1
ATOM 804 N N . ALA A 1 92 ? 7.180 1.106 18.180 1.00 95.31 92 ALA A N 1
ATOM 805 C CA . ALA A 1 92 ? 6.854 2.118 17.178 1.00 95.31 92 ALA A CA 1
ATOM 806 C C . ALA A 1 92 ? 5.907 1.568 16.099 1.00 95.31 92 ALA A C 1
ATOM 808 O O . ALA A 1 92 ? 4.979 2.265 15.693 1.00 95.31 92 ALA A O 1
ATOM 809 N N . LEU A 1 93 ? 6.095 0.311 15.676 1.00 95.06 93 LEU A N 1
ATOM 810 C CA . LEU A 1 93 ? 5.174 -0.375 14.766 1.00 95.06 93 LEU A CA 1
ATOM 811 C C . LEU A 1 93 ? 3.768 -0.494 15.366 1.00 95.06 93 LEU A C 1
ATOM 813 O O . LEU A 1 93 ? 2.798 -0.076 14.737 1.00 95.06 93 LEU A O 1
ATOM 817 N N . ILE A 1 94 ? 3.657 -1.030 16.583 1.00 96.00 94 ILE A N 1
ATOM 818 C CA . ILE A 1 94 ? 2.372 -1.226 17.265 1.00 96.00 94 ILE A CA 1
ATOM 819 C C . ILE A 1 94 ? 1.677 0.121 17.512 1.00 96.00 94 ILE A C 1
ATOM 821 O O . ILE A 1 94 ? 0.480 0.249 17.252 1.00 96.00 94 ILE A O 1
ATOM 825 N N . ALA A 1 95 ? 2.425 1.144 17.935 1.00 95.00 95 ALA A N 1
ATOM 826 C CA . ALA A 1 95 ? 1.902 2.493 18.127 1.00 95.00 95 ALA A CA 1
ATOM 827 C C . ALA A 1 95 ? 1.373 3.100 16.815 1.00 95.00 95 ALA A C 1
ATOM 829 O O . ALA A 1 95 ? 0.283 3.666 16.801 1.00 95.00 95 ALA A O 1
ATOM 830 N N . ALA A 1 96 ? 2.091 2.942 15.698 1.00 95.88 96 ALA A N 1
ATOM 831 C CA . ALA A 1 96 ? 1.640 3.416 14.387 1.00 95.88 96 ALA A CA 1
ATOM 832 C C . ALA A 1 96 ? 0.391 2.670 13.886 1.00 95.88 96 ALA A C 1
ATOM 834 O O . ALA A 1 96 ? -0.504 3.284 13.299 1.00 95.88 96 ALA A O 1
ATOM 835 N N . MET A 1 97 ? 0.302 1.361 14.147 1.00 96.19 97 MET A N 1
ATOM 836 C CA . MET A 1 97 ? -0.898 0.572 13.859 1.00 96.19 97 MET A CA 1
ATOM 837 C C . MET A 1 97 ? -2.099 1.102 14.649 1.00 96.19 97 MET A C 1
ATOM 839 O O . MET A 1 97 ? -3.108 1.454 14.049 1.00 96.19 97 MET A O 1
ATOM 843 N N . ALA A 1 98 ? -1.976 1.223 15.977 1.00 95.88 98 ALA A N 1
ATOM 844 C CA . ALA A 1 98 ? -3.039 1.753 16.835 1.00 95.88 98 ALA A CA 1
ATOM 845 C C . ALA A 1 98 ? -3.428 3.191 16.456 1.00 95.88 98 ALA A C 1
ATOM 847 O O . ALA A 1 98 ? -4.609 3.518 16.409 1.00 95.88 98 ALA A O 1
ATOM 848 N N . TYR A 1 99 ? -2.451 4.040 16.119 1.00 94.44 99 TYR A N 1
ATOM 849 C CA . TYR A 1 99 ? -2.709 5.386 15.612 1.00 94.44 99 TYR A CA 1
ATOM 850 C C . TYR A 1 99 ? -3.585 5.350 14.355 1.00 94.44 99 TYR A C 1
ATOM 852 O O . TYR A 1 99 ? -4.580 6.062 14.295 1.00 94.44 99 TYR A O 1
ATOM 860 N N . THR A 1 100 ? -3.240 4.499 13.385 1.00 94.94 100 THR A N 1
ATOM 861 C CA . THR A 1 100 ? -3.959 4.382 12.108 1.00 94.94 100 THR A CA 1
ATOM 862 C C . THR A 1 100 ? -5.382 3.870 12.307 1.00 94.94 100 THR A C 1
ATOM 864 O O . THR A 1 100 ? -6.320 4.453 11.771 1.00 94.94 100 THR A O 1
ATOM 867 N N . ASP A 1 101 ? -5.553 2.821 13.110 1.00 95.88 101 ASP A N 1
ATOM 868 C CA . ASP A 1 101 ? -6.861 2.215 13.374 1.00 95.88 101 ASP A CA 1
ATOM 869 C C . ASP A 1 101 ? -7.782 3.136 14.207 1.00 95.88 101 ASP A C 1
ATOM 871 O O . ASP A 1 101 ? -9.001 3.084 14.055 1.00 95.88 101 ASP A O 1
ATOM 875 N N . LEU A 1 102 ? -7.217 4.045 15.014 1.00 94.38 102 LEU A N 1
ATOM 876 C CA . LEU A 1 102 ? -7.966 5.070 15.755 1.00 94.38 102 LEU A CA 1
ATOM 877 C C . LEU A 1 102 ? -8.239 6.352 14.952 1.00 94.38 102 LEU A C 1
ATOM 879 O O . LEU A 1 102 ? -9.014 7.193 15.409 1.00 94.38 102 LEU A O 1
ATOM 883 N N . ASN A 1 103 ? -7.625 6.550 13.781 1.00 94.25 103 ASN A N 1
ATOM 884 C CA . ASN A 1 103 ? -7.768 7.808 13.038 1.00 94.25 103 ASN A CA 1
ATOM 885 C C . ASN A 1 103 ? -9.212 8.131 12.631 1.00 94.25 103 ASN A C 1
ATOM 887 O O . ASN A 1 103 ? -9.608 9.280 12.822 1.00 94.25 103 ASN A O 1
ATOM 891 N N . PRO A 1 104 ? -10.028 7.184 12.131 1.00 94.25 104 PRO A N 1
ATOM 892 C CA . PRO A 1 104 ? -11.412 7.506 11.784 1.00 94.25 104 PRO A CA 1
ATOM 893 C C . PRO A 1 104 ? -12.261 7.880 13.001 1.00 94.25 104 PRO A C 1
ATOM 895 O O . PRO A 1 104 ? -13.092 8.778 12.904 1.00 94.25 104 PRO A O 1
ATOM 898 N N . VAL A 1 105 ? -12.000 7.268 14.162 1.00 91.12 105 VAL A N 1
ATOM 899 C CA . VAL A 1 105 ? -12.654 7.643 15.426 1.00 91.12 105 VAL A CA 1
ATOM 900 C C . VAL A 1 105 ? -12.267 9.066 15.823 1.00 91.12 105 VAL A C 1
ATOM 902 O O . VAL A 1 105 ? -13.121 9.905 16.090 1.00 91.12 105 VAL A O 1
ATOM 905 N N . ARG A 1 106 ? -10.972 9.393 15.754 1.00 89.19 106 ARG A N 1
ATOM 906 C CA . ARG A 1 106 ? -10.461 10.748 16.029 1.00 89.19 106 ARG A CA 1
ATOM 907 C C . ARG A 1 106 ? -10.981 11.806 15.060 1.00 89.19 106 ARG A C 1
ATOM 909 O O . ARG A 1 106 ? -11.115 12.962 15.442 1.00 89.19 106 ARG A O 1
ATOM 916 N N . ALA A 1 107 ? -11.245 11.423 13.815 1.00 90.62 107 ALA A N 1
ATOM 917 C CA . ALA A 1 107 ? -11.822 12.290 12.795 1.00 90.62 107 ALA A CA 1
ATOM 918 C C . ALA A 1 107 ? -13.358 12.386 12.884 1.00 90.62 107 ALA A C 1
ATOM 920 O O . ALA A 1 107 ? -13.962 13.046 12.042 1.00 90.62 107 ALA A O 1
ATOM 921 N N . ASN A 1 108 ? -13.988 11.745 13.879 1.00 90.38 108 ASN A N 1
ATOM 922 C CA . ASN A 1 108 ? -15.441 11.672 14.045 1.00 90.38 108 ASN A CA 1
ATOM 923 C C . ASN A 1 108 ? -16.163 11.064 12.822 1.00 90.38 108 ASN A C 1
ATOM 925 O O . ASN A 1 108 ? -17.291 11.435 12.505 1.00 90.38 108 ASN A O 1
ATOM 929 N N . LEU A 1 109 ? -15.494 10.142 12.123 1.00 91.81 109 LEU A N 1
ATOM 930 C CA . LEU A 1 109 ? -16.050 9.376 11.001 1.00 91.81 109 LEU A CA 1
ATOM 931 C C . LEU A 1 109 ? -16.697 8.061 11.461 1.00 91.81 109 LEU A C 1
ATOM 933 O O . LEU A 1 109 ? -17.483 7.478 10.723 1.00 91.81 109 LEU A O 1
ATOM 937 N N . ALA A 1 110 ? -16.360 7.591 12.664 1.00 92.62 110 ALA A N 1
ATOM 938 C CA . ALA A 1 110 ? -16.960 6.421 13.296 1.00 92.62 110 ALA A CA 1
ATOM 939 C C . ALA A 1 110 ? -16.925 6.571 14.826 1.00 92.62 110 ALA A C 1
ATOM 941 O O . ALA A 1 110 ? -15.960 7.135 15.343 1.00 92.62 110 ALA A O 1
ATOM 942 N N . PRO A 1 111 ? -17.920 6.056 15.566 1.00 89.50 111 PRO A N 1
ATOM 943 C CA . PRO A 1 111 ? -17.934 6.158 17.025 1.00 89.50 111 PRO A CA 1
ATOM 944 C C . PRO A 1 111 ? -16.968 5.169 17.689 1.00 89.50 111 PRO A C 1
ATOM 946 O O . PRO A 1 111 ? -16.442 5.450 18.761 1.00 89.50 111 PRO A O 1
ATOM 949 N N . THR A 1 112 ? -16.691 4.022 17.057 1.00 91.06 112 THR A N 1
ATOM 950 C CA . THR A 1 112 ? -15.765 3.015 17.595 1.00 91.06 112 THR A CA 1
ATOM 951 C C . THR A 1 112 ? -14.883 2.390 16.505 1.00 91.06 112 THR A C 1
ATOM 953 O O . THR A 1 112 ? -15.221 2.443 15.315 1.00 91.06 112 THR A O 1
ATOM 956 N N . PRO A 1 113 ? -13.746 1.763 16.874 1.00 91.44 113 PRO A N 1
ATOM 957 C CA . PRO A 1 113 ? -12.902 1.031 15.926 1.00 91.44 113 PRO A CA 1
ATOM 958 C C . PRO A 1 113 ? -13.633 -0.105 15.185 1.00 91.44 113 PRO A C 1
ATOM 960 O O . PRO A 1 113 ? -13.320 -0.388 14.030 1.00 91.44 113 PRO A O 1
ATOM 963 N N . GLU A 1 114 ? -14.617 -0.752 15.817 1.00 92.38 114 GLU A N 1
ATOM 964 C CA . GLU A 1 114 ? -15.464 -1.799 15.225 1.00 92.38 114 GLU A CA 1
ATOM 965 C C . GLU A 1 114 ? -16.343 -1.264 14.091 1.00 92.38 114 GLU A C 1
ATOM 967 O O . GLU A 1 114 ? -16.630 -1.988 13.133 1.00 92.38 114 GLU A O 1
ATOM 972 N N . GLU A 1 115 ? -16.800 -0.020 14.218 1.00 91.81 115 GLU A N 1
ATOM 973 C CA . GLU A 1 115 ? -17.695 0.620 13.257 1.00 91.81 115 GLU A CA 1
ATOM 974 C C . GLU A 1 115 ? -16.928 1.328 12.138 1.00 91.81 115 GLU A C 1
ATOM 976 O O . GLU A 1 115 ? -17.446 1.466 11.035 1.00 91.81 115 GLU A O 1
ATOM 981 N N . SER A 1 116 ? -15.653 1.636 12.363 1.00 92.00 116 SER A N 1
ATOM 982 C CA . SER A 1 116 ? -14.750 2.289 11.418 1.00 92.00 116 SER A CA 1
ATOM 983 C C . SER A 1 116 ? -14.494 1.491 10.131 1.00 92.00 116 SER A C 1
ATOM 985 O O . SER A 1 116 ? -13.680 0.557 10.089 1.00 92.00 116 SER A O 1
ATOM 987 N N . ASP A 1 117 ? -15.196 1.861 9.058 1.00 89.62 117 ASP A N 1
ATOM 988 C CA . ASP A 1 117 ? -15.037 1.250 7.740 1.00 89.62 117 ASP A CA 1
ATOM 989 C C . ASP A 1 117 ? -13.609 1.385 7.194 1.00 89.62 117 ASP A C 1
ATOM 991 O O . ASP A 1 117 ? -12.886 2.342 7.459 1.00 89.62 117 ASP A O 1
ATOM 995 N N . PHE A 1 118 ? -13.198 0.379 6.418 1.00 90.94 118 PHE A N 1
ATOM 996 C CA . PHE A 1 118 ? -11.897 0.329 5.738 1.00 90.94 118 PHE A CA 1
ATOM 997 C C . PHE A 1 118 ? -10.655 0.335 6.656 1.00 90.94 118 PHE A C 1
ATOM 999 O O . PHE A 1 118 ? -9.559 0.668 6.207 1.00 90.94 118 PHE A O 1
ATOM 1006 N N . THR A 1 119 ? -10.782 -0.104 7.915 1.00 95.19 119 THR A N 1
ATOM 1007 C CA . THR A 1 119 ? -9.646 -0.241 8.849 1.00 95.19 119 THR A CA 1
ATOM 1008 C C . THR A 1 119 ? -9.148 -1.672 9.035 1.00 95.19 119 THR A C 1
ATOM 1010 O O . THR A 1 119 ? -9.857 -2.665 8.821 1.00 95.19 119 THR A O 1
ATOM 1013 N N . SER A 1 120 ? -7.890 -1.789 9.470 1.00 95.50 120 SER A N 1
ATOM 1014 C CA . SER A 1 120 ? -7.251 -3.083 9.695 1.00 95.50 120 SER A CA 1
ATOM 1015 C C . SER A 1 120 ? -7.821 -3.772 10.939 1.00 95.50 120 SER A C 1
ATOM 1017 O O . SER A 1 120 ? -8.049 -4.988 10.921 1.00 95.50 120 SER A O 1
ATOM 1019 N N . VAL A 1 121 ? -8.131 -2.995 11.983 1.00 95.31 121 VAL A N 1
ATOM 1020 C CA . VAL A 1 121 ? -8.761 -3.480 13.217 1.00 95.31 121 VAL A CA 1
ATOM 1021 C C . VAL A 1 121 ? -10.148 -4.070 12.954 1.00 95.31 121 VAL A C 1
ATOM 1023 O O . VAL A 1 121 ? -10.395 -5.213 13.348 1.00 95.31 121 VAL A O 1
ATOM 1026 N N . LYS A 1 122 ? -11.009 -3.389 12.182 1.00 95.19 122 LYS A N 1
ATOM 1027 C CA . LYS A 1 122 ? -12.336 -3.906 11.813 1.00 95.19 122 LYS A CA 1
ATOM 1028 C C . LYS A 1 122 ? -12.228 -5.203 11.017 1.00 95.19 122 LYS A C 1
ATOM 1030 O O . LYS A 1 122 ? -12.921 -6.177 11.319 1.00 95.19 122 LYS A O 1
ATOM 1035 N N . TYR A 1 123 ? -11.304 -5.273 10.052 1.00 95.56 123 TYR A N 1
ATOM 1036 C CA . TYR A 1 123 ? -11.074 -6.508 9.295 1.00 95.56 123 TYR A CA 1
ATOM 1037 C C . TYR A 1 123 ? -10.652 -7.673 10.207 1.00 95.56 123 TYR A C 1
ATOM 1039 O O . TYR A 1 123 ? -11.151 -8.792 10.062 1.00 95.56 123 TYR A O 1
ATOM 1047 N N . ARG A 1 124 ? -9.779 -7.421 11.188 1.00 94.38 124 ARG A N 1
ATOM 1048 C CA . ARG A 1 124 ? -9.331 -8.432 12.161 1.00 94.38 124 ARG A CA 1
ATOM 1049 C C . ARG A 1 124 ? -10.459 -8.899 13.080 1.00 94.38 124 ARG A C 1
ATOM 1051 O O . ARG A 1 124 ? -10.589 -10.105 13.288 1.00 94.38 124 ARG A O 1
ATOM 1058 N N . ILE A 1 125 ? -11.288 -7.982 13.575 1.00 93.81 125 ILE A N 1
ATOM 1059 C CA . ILE A 1 125 ? -12.451 -8.294 14.420 1.00 93.81 125 ILE A CA 1
ATOM 1060 C C . ILE A 1 125 ? -13.454 -9.154 13.649 1.00 93.81 125 ILE A C 1
ATOM 1062 O O . ILE A 1 125 ? -13.881 -10.200 14.138 1.00 93.81 125 ILE A O 1
ATOM 1066 N N . ASN A 1 126 ? -13.769 -8.782 12.408 1.00 94.50 126 ASN A N 1
ATOM 1067 C CA . ASN A 1 126 ? -14.679 -9.553 11.563 1.00 94.50 126 ASN A CA 1
ATOM 1068 C C . ASN A 1 126 ? -14.121 -10.942 11.234 1.00 94.50 126 ASN A C 1
ATOM 1070 O O . ASN A 1 126 ? -14.850 -11.932 11.308 1.00 94.50 126 ASN A O 1
ATOM 1074 N N . ALA A 1 127 ? -12.821 -11.047 10.941 1.00 93.00 127 ALA A N 1
ATOM 1075 C CA . ALA A 1 127 ? -12.167 -12.337 10.742 1.00 93.00 127 ALA A CA 1
ATOM 1076 C C . ALA A 1 127 ? -12.254 -13.213 12.005 1.00 93.00 127 ALA A C 1
ATOM 1078 O O . ALA A 1 127 ? -12.623 -14.384 11.907 1.00 93.00 127 ALA A O 1
ATOM 1079 N N . ARG A 1 128 ? -12.016 -12.643 13.197 1.00 91.88 128 ARG A N 1
ATOM 1080 C CA . ARG A 1 128 ? -12.158 -13.343 14.483 1.00 91.88 128 ARG A CA 1
ATOM 1081 C C . ARG A 1 128 ? -13.592 -13.822 14.722 1.00 91.88 128 ARG A C 1
ATOM 1083 O O . ARG A 1 128 ? -13.772 -14.996 15.038 1.00 91.88 128 ARG A O 1
ATOM 1090 N N . ARG A 1 129 ? -14.595 -12.960 14.512 1.00 93.38 129 ARG A N 1
ATOM 1091 C CA . ARG A 1 129 ? -16.029 -13.307 14.611 1.00 93.38 129 ARG A CA 1
ATOM 1092 C C . ARG A 1 129 ? -16.399 -14.453 13.667 1.00 93.38 129 ARG A C 1
ATOM 1094 O O . ARG A 1 129 ? -17.097 -15.379 14.063 1.00 93.38 129 ARG A O 1
ATOM 1101 N N . ALA A 1 130 ? -15.855 -14.439 12.452 1.00 94.38 130 ALA A N 1
ATOM 1102 C CA . ALA A 1 130 ? -16.052 -15.487 11.454 1.00 94.38 130 ALA A CA 1
ATOM 1103 C C . ALA A 1 130 ? -15.163 -16.732 11.652 1.00 94.38 130 ALA A C 1
ATOM 1105 O O . ALA A 1 130 ? -15.209 -17.636 10.819 1.00 94.38 130 ALA A O 1
ATOM 1106 N N . ARG A 1 131 ? -14.330 -16.785 12.705 1.00 90.25 131 ARG A N 1
ATOM 1107 C CA . ARG A 1 131 ? -13.340 -17.854 12.956 1.00 90.25 131 ARG A CA 1
ATOM 1108 C C . ARG A 1 131 ? -12.391 -18.094 11.769 1.00 90.25 131 ARG A C 1
ATOM 1110 O O . ARG A 1 131 ? -12.018 -19.225 11.465 1.00 90.25 131 ARG A O 1
ATOM 1117 N N . LYS A 1 132 ? -12.000 -17.017 11.086 1.00 89.56 132 LYS A N 1
ATOM 1118 C CA . LYS A 1 132 ? -11.077 -17.001 9.941 1.00 89.56 132 LYS A CA 1
ATOM 1119 C C . LYS A 1 132 ? -9.823 -16.188 10.261 1.00 89.56 132 LYS A C 1
ATOM 1121 O O . LYS A 1 132 ? -9.815 -15.349 11.159 1.00 89.56 132 LYS A O 1
ATOM 1126 N N . SER A 1 133 ? -8.773 -16.398 9.471 1.00 86.12 133 SER A N 1
ATOM 1127 C CA . SER A 1 133 ? -7.557 -15.578 9.517 1.00 86.12 133 SER A CA 1
ATOM 1128 C C . SER A 1 133 ? -7.598 -14.495 8.432 1.00 86.12 133 SER A C 1
ATOM 1130 O O . SER A 1 133 ? -7.966 -14.800 7.292 1.00 86.12 133 SER A O 1
ATOM 1132 N N . PRO A 1 134 ? -7.203 -13.244 8.733 1.00 90.31 134 PRO A N 1
ATOM 1133 C CA . PRO A 1 134 ? -7.124 -12.194 7.724 1.00 90.31 134 PRO A CA 1
ATOM 1134 C C . PRO A 1 134 ? -6.042 -12.527 6.684 1.00 90.31 134 PRO A C 1
ATOM 1136 O O . PRO A 1 134 ? -4.895 -12.842 7.016 1.00 90.31 134 PRO A O 1
ATOM 1139 N N . LEU A 1 135 ? -6.403 -12.461 5.402 1.00 87.62 135 LEU A N 1
ATOM 1140 C CA . LEU A 1 135 ? -5.551 -12.940 4.307 1.00 87.62 135 LEU A CA 1
ATOM 1141 C C . LEU A 1 135 ? -4.425 -11.956 3.980 1.00 87.62 135 LEU A C 1
ATOM 1143 O O . LEU A 1 135 ? -3.309 -12.381 3.685 1.00 87.62 135 LEU A O 1
ATOM 1147 N N . PHE A 1 136 ? -4.700 -10.656 4.077 1.00 87.75 136 PHE A N 1
ATOM 1148 C CA . PHE A 1 136 ? -3.796 -9.585 3.638 1.00 87.75 136 PHE A CA 1
ATOM 1149 C C . PHE A 1 136 ? -3.035 -8.899 4.776 1.00 87.75 136 PHE A C 1
ATOM 1151 O O . PHE A 1 136 ? -2.219 -8.021 4.524 1.00 87.75 136 PHE A O 1
ATOM 1158 N N . LEU A 1 137 ? -3.274 -9.299 6.027 1.00 91.94 137 LEU A N 1
ATOM 1159 C CA . LEU A 1 137 ? -2.637 -8.693 7.194 1.00 91.94 137 LEU A CA 1
ATOM 1160 C C . LEU A 1 137 ? -1.625 -9.641 7.828 1.00 91.94 137 LEU A C 1
ATOM 1162 O O . LEU A 1 137 ? -1.833 -10.856 7.863 1.00 91.94 137 LEU A O 1
ATOM 1166 N N . LYS A 1 138 ? -0.546 -9.071 8.375 1.00 91.19 138 LYS A N 1
ATOM 1167 C CA . LYS A 1 138 ? 0.432 -9.821 9.167 1.00 91.19 138 LYS A CA 1
ATOM 1168 C C . LYS A 1 138 ? -0.273 -10.457 10.385 1.00 91.19 138 LYS A C 1
ATOM 1170 O O . LYS A 1 138 ? -1.059 -9.758 11.048 1.00 91.19 138 LYS A O 1
ATOM 1175 N N . PRO A 1 139 ? -0.059 -11.756 10.662 1.00 92.38 139 PRO A N 1
ATOM 1176 C CA . PRO A 1 139 ? -0.673 -12.424 11.808 1.00 92.38 139 PRO A CA 1
ATOM 1177 C C . PRO A 1 139 ? -0.148 -11.843 13.128 1.00 92.38 139 PRO A C 1
ATOM 1179 O O . PRO A 1 139 ? 0.965 -11.330 13.173 1.00 92.38 139 PRO A O 1
ATOM 1182 N N . PHE A 1 140 ? -0.944 -11.915 14.196 1.00 93.44 140 PHE A N 1
ATOM 1183 C CA . PHE A 1 140 ? -0.475 -11.647 15.563 1.00 93.44 140 PHE A CA 1
ATOM 1184 C C . PHE A 1 140 ? 0.164 -12.897 16.168 1.00 93.44 140 PHE A C 1
ATOM 1186 O O . PHE A 1 140 ? -0.044 -14.002 15.659 1.00 93.44 140 PHE A O 1
ATOM 1193 N N . SER A 1 141 ? 0.931 -12.741 17.247 1.00 91.69 141 SER A N 1
ATOM 1194 C CA . SER A 1 141 ? 1.476 -13.890 17.967 1.00 91.69 141 SER A CA 1
ATOM 1195 C C . SER A 1 141 ? 0.341 -14.782 18.483 1.00 91.69 141 SER A C 1
ATOM 1197 O O . SER A 1 141 ? -0.779 -14.329 18.738 1.00 91.69 141 SER A O 1
ATOM 1199 N N . GLY A 1 142 ? 0.599 -16.090 18.531 1.00 83.25 142 GLY A N 1
ATOM 1200 C CA . GLY A 1 142 ? -0.406 -17.097 18.887 1.00 83.25 142 GLY A CA 1
ATOM 1201 C C . GLY A 1 142 ? -1.457 -17.385 17.804 1.00 83.25 142 GLY A C 1
ATOM 1202 O O . GLY A 1 142 ? -2.270 -18.287 17.979 1.00 83.25 142 GLY A O 1
ATOM 1203 N N . CYS A 1 143 ? -1.452 -16.677 16.668 1.00 80.19 143 CYS A N 1
ATOM 1204 C CA . CYS A 1 143 ? -2.310 -17.017 15.531 1.00 80.19 143 CYS A CA 1
ATOM 1205 C C . CYS A 1 143 ? -1.632 -18.060 14.633 1.00 80.19 143 CYS A C 1
ATOM 1207 O O . CYS A 1 143 ? -0.488 -17.881 14.219 1.00 80.19 143 CYS A O 1
ATOM 1209 N N . ILE A 1 144 ? -2.366 -19.109 14.254 1.00 68.62 144 ILE A N 1
ATOM 1210 C CA . ILE A 1 144 ? -1.898 -20.074 13.253 1.00 68.62 144 ILE A CA 1
ATOM 1211 C C . ILE A 1 144 ? -1.986 -19.416 11.871 1.00 68.62 144 ILE A C 1
ATOM 1213 O O . ILE A 1 144 ? -3.080 -19.207 11.336 1.00 68.62 144 ILE A O 1
ATOM 1217 N N . ASP A 1 145 ? -0.836 -19.100 11.276 1.00 72.69 145 ASP A N 1
ATOM 1218 C CA . ASP A 1 145 ? -0.760 -18.674 9.881 1.00 72.69 145 ASP A CA 1
ATOM 1219 C C . ASP A 1 145 ? -0.329 -19.837 8.992 1.00 72.69 145 ASP A C 1
ATOM 1221 O O . ASP A 1 145 ? 0.839 -20.213 8.939 1.00 72.69 145 ASP A O 1
ATOM 1225 N N . LYS A 1 146 ? -1.280 -20.369 8.220 1.00 70.81 146 LYS A N 1
ATOM 1226 C CA . LYS A 1 146 ? -1.032 -21.456 7.258 1.00 70.81 146 LYS A CA 1
ATOM 1227 C C . LYS A 1 146 ? -0.077 -21.060 6.119 1.00 70.81 146 LYS A C 1
ATOM 1229 O O . LYS A 1 146 ? 0.278 -21.904 5.309 1.00 70.81 146 L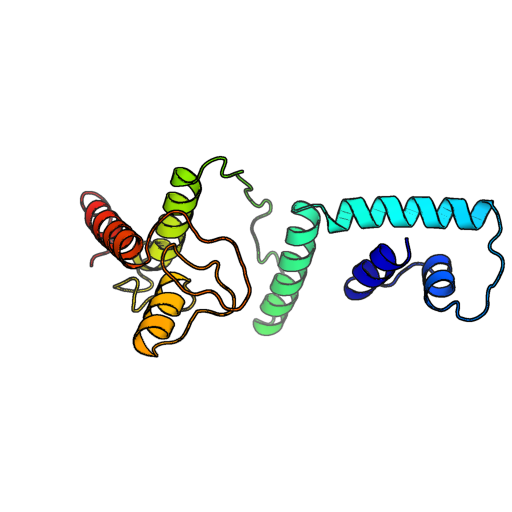YS A O 1
ATOM 1234 N N . ARG A 1 147 ? 0.296 -19.778 6.026 1.00 78.25 147 ARG A N 1
ATOM 1235 C CA . ARG A 1 147 ? 1.174 -19.209 4.992 1.00 78.25 147 ARG A CA 1
ATOM 1236 C C . ARG A 1 147 ? 2.610 -18.975 5.470 1.00 78.25 147 ARG A C 1
ATOM 1238 O O . ARG A 1 147 ? 3.409 -18.466 4.693 1.00 78.25 147 ARG A O 1
ATOM 1245 N N . GLY A 1 148 ? 2.930 -19.302 6.725 1.00 76.81 148 GLY A N 1
ATOM 1246 C CA . GLY A 1 148 ? 4.290 -19.190 7.261 1.00 76.81 148 GLY A CA 1
ATOM 1247 C C . GLY A 1 148 ? 4.822 -17.757 7.378 1.00 76.81 148 GLY A C 1
ATOM 1248 O O . GLY A 1 148 ? 6.035 -17.560 7.386 1.00 76.81 148 GLY A O 1
ATOM 1249 N N . ARG A 1 149 ? 3.956 -16.735 7.447 1.00 82.56 149 ARG A N 1
ATOM 1250 C CA . ARG A 1 149 ? 4.410 -15.351 7.646 1.00 82.56 149 ARG A CA 1
ATOM 1251 C C . ARG A 1 149 ? 4.851 -15.155 9.090 1.00 82.56 149 ARG A C 1
ATOM 1253 O O . ARG A 1 149 ? 4.240 -15.687 10.015 1.00 82.56 149 ARG A O 1
ATOM 1260 N N . SER A 1 150 ? 5.868 -14.318 9.288 1.00 87.44 150 SER A N 1
ATOM 1261 C CA . SER A 1 150 ? 6.265 -13.903 10.634 1.00 87.44 150 SER A CA 1
ATOM 1262 C C . SER A 1 150 ? 5.107 -13.202 11.349 1.00 87.44 150 SER A C 1
ATOM 1264 O O . SER A 1 150 ? 4.332 -12.463 10.734 1.00 87.44 150 SER A O 1
ATOM 1266 N N . ALA A 1 151 ? 4.991 -13.434 12.654 1.00 91.06 151 ALA A N 1
ATOM 1267 C CA . ALA A 1 151 ? 3.952 -12.835 13.481 1.00 91.06 151 ALA A CA 1
ATOM 1268 C C . ALA A 1 151 ? 4.349 -11.439 13.982 1.00 91.06 151 ALA A C 1
ATOM 1270 O O . ALA A 1 151 ? 5.525 -11.073 14.011 1.00 91.06 151 ALA A O 1
ATOM 1271 N N . LEU A 1 152 ? 3.351 -10.636 14.340 1.00 93.62 152 LEU A N 1
ATOM 1272 C CA . LEU A 1 152 ? 3.532 -9.447 15.161 1.00 93.62 152 LEU A CA 1
ATOM 1273 C C . LEU A 1 152 ? 3.834 -9.878 16.607 1.00 93.62 152 LEU A C 1
ATOM 1275 O O . LEU A 1 152 ? 3.263 -10.865 17.073 1.00 93.62 152 LEU A O 1
ATOM 1279 N N . PRO A 1 153 ? 4.675 -9.131 17.330 1.00 93.44 153 PRO A N 1
ATOM 1280 C CA . PRO A 1 153 ? 5.165 -9.467 18.671 1.00 93.44 153 PRO A CA 1
ATOM 1281 C C . PRO A 1 153 ? 4.153 -9.102 19.775 1.00 93.44 153 PRO A C 1
ATOM 1283 O O . PRO A 1 153 ? 4.506 -8.614 20.842 1.00 93.44 153 PRO A O 1
ATOM 1286 N N . ILE A 1 154 ? 2.863 -9.283 19.503 1.00 95.25 154 ILE A N 1
ATOM 1287 C CA . ILE A 1 154 ? 1.750 -9.005 20.414 1.00 95.25 154 ILE A CA 1
ATOM 1288 C C . ILE A 1 154 ? 0.580 -9.907 20.015 1.00 95.25 154 ILE A C 1
ATOM 1290 O O . ILE A 1 154 ? 0.467 -10.286 18.846 1.00 95.25 154 ILE A O 1
ATOM 1294 N N . THR A 1 155 ? -0.268 -10.289 20.968 1.00 95.44 155 THR A N 1
ATOM 1295 C CA . THR A 1 155 ? -1.491 -11.047 20.674 1.00 95.44 155 THR A CA 1
ATOM 1296 C C . THR A 1 155 ? -2.568 -10.106 20.127 1.00 95.44 155 THR A C 1
ATOM 1298 O O . THR A 1 155 ? -2.494 -8.890 20.311 1.00 95.44 155 THR A O 1
ATOM 1301 N N . LEU A 1 156 ? -3.595 -10.649 19.459 1.00 94.81 156 LEU A N 1
ATOM 1302 C CA . LEU A 1 156 ? -4.717 -9.806 19.030 1.00 94.81 156 LEU A CA 1
ATOM 1303 C C . LEU A 1 156 ? -5.423 -9.173 20.236 1.00 94.81 156 LEU A C 1
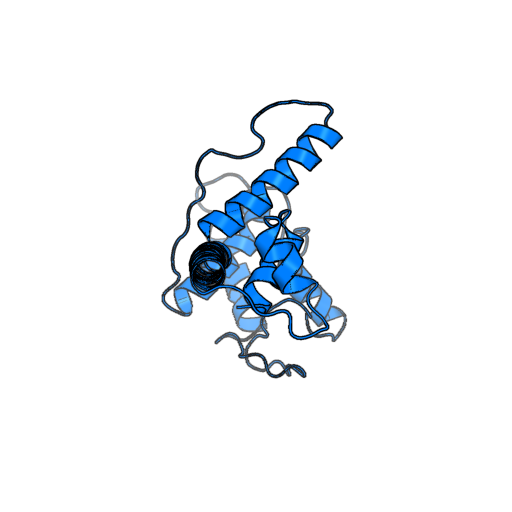ATOM 1305 O O . LEU A 1 156 ? -5.762 -8.000 20.174 1.00 94.81 156 LEU A O 1
ATOM 1309 N N . ASP A 1 157 ? -5.612 -9.922 21.321 1.00 95.50 157 ASP A N 1
ATOM 1310 C CA . ASP A 1 157 ? -6.384 -9.448 22.472 1.00 95.50 157 ASP A CA 1
ATOM 1311 C C . ASP A 1 157 ? -5.639 -8.319 23.199 1.00 95.50 157 ASP A C 1
ATOM 1313 O O . ASP A 1 157 ? -6.218 -7.263 23.432 1.00 95.50 157 ASP A O 1
ATOM 1317 N N . SER A 1 158 ? -4.326 -8.466 23.426 1.00 96.56 158 SER A N 1
ATOM 1318 C CA . SER A 1 158 ? -3.498 -7.384 23.980 1.00 96.56 158 SER A CA 1
ATOM 1319 C C . SER A 1 158 ? -3.464 -6.154 23.071 1.00 96.56 158 SER A C 1
ATOM 1321 O O . SER A 1 158 ? -3.438 -5.027 23.558 1.00 96.56 158 SER A O 1
ATOM 1323 N N . TYR A 1 159 ? -3.476 -6.348 21.748 1.00 96.94 159 TYR A N 1
ATOM 1324 C CA . TYR A 1 159 ? -3.550 -5.235 20.805 1.00 96.94 159 TYR A CA 1
ATOM 1325 C C . TYR A 1 159 ? -4.900 -4.507 20.869 1.00 96.94 159 TYR A C 1
ATOM 1327 O O . TYR A 1 159 ? -4.924 -3.280 20.859 1.00 96.94 159 TYR A O 1
ATOM 1335 N N . LEU A 1 160 ? -6.016 -5.238 20.964 1.00 95.56 160 LEU A N 1
ATOM 1336 C CA . LEU A 1 160 ? -7.348 -4.643 21.095 1.00 95.56 160 LEU A CA 1
ATOM 1337 C C . LEU A 1 160 ? -7.496 -3.876 22.416 1.00 95.56 160 LEU A C 1
ATOM 1339 O O . LEU A 1 160 ? -8.006 -2.759 22.392 1.00 95.56 160 LEU A O 1
ATOM 1343 N N . SER A 1 161 ? -6.982 -4.411 23.530 1.00 95.50 161 SER A N 1
ATOM 1344 C CA . SER A 1 161 ? -6.925 -3.685 24.808 1.00 95.50 161 SER A CA 1
ATOM 1345 C C . SER A 1 161 ? -6.125 -2.389 24.688 1.00 95.50 161 SER A C 1
ATOM 1347 O O . SER A 1 161 ? -6.607 -1.336 25.088 1.00 95.50 161 SER A O 1
ATOM 1349 N N . LEU A 1 162 ? -4.949 -2.432 24.051 1.00 95.25 162 LEU A N 1
ATOM 1350 C CA . LEU A 1 162 ? -4.146 -1.232 23.812 1.00 95.25 162 LEU A CA 1
ATOM 1351 C C . LEU A 1 162 ? -4.901 -0.184 22.979 1.00 95.25 162 LEU A C 1
ATOM 1353 O O . LEU A 1 162 ? -4.818 1.008 23.274 1.00 95.25 162 LEU A O 1
ATOM 1357 N N . VAL A 1 163 ? -5.609 -0.603 21.925 1.00 94.75 163 VAL A N 1
ATOM 1358 C CA . VAL A 1 163 ? -6.402 0.302 21.077 1.00 94.75 163 VAL A CA 1
ATOM 1359 C C . VAL A 1 163 ? -7.536 0.946 21.873 1.00 94.75 163 VAL A C 1
ATOM 1361 O O . VAL A 1 163 ? -7.719 2.156 21.768 1.00 94.75 163 VAL A O 1
ATOM 1364 N N . ASP A 1 164 ? -8.253 0.173 22.688 1.00 91.25 164 ASP A N 1
ATOM 1365 C CA . ASP A 1 164 ? -9.334 0.668 23.547 1.00 91.25 164 ASP A CA 1
ATOM 1366 C C . ASP A 1 164 ? -8.813 1.654 24.607 1.00 91.25 164 ASP A C 1
ATOM 1368 O O . ASP A 1 164 ? -9.290 2.787 24.688 1.00 91.25 164 ASP A O 1
ATOM 1372 N N . GLU A 1 165 ? -7.762 1.291 25.348 1.00 90.81 165 GLU A N 1
ATOM 1373 C CA . GLU A 1 165 ? -7.117 2.166 26.336 1.00 90.81 165 GLU A CA 1
ATOM 1374 C C . GLU A 1 165 ? -6.621 3.472 25.699 1.00 90.81 165 GLU A C 1
ATOM 1376 O O . GLU A 1 165 ? -6.894 4.567 26.199 1.00 90.81 165 GLU A O 1
ATOM 1381 N N . THR A 1 166 ? -5.947 3.375 24.548 1.00 90.12 166 THR A N 1
ATOM 1382 C CA . THR A 1 166 ? -5.447 4.547 23.813 1.00 90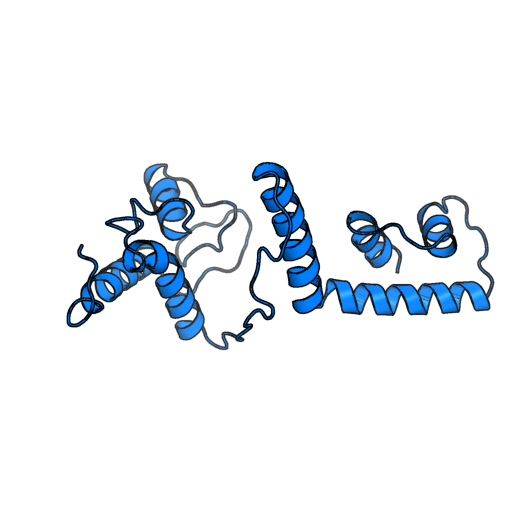.12 166 THR A CA 1
ATOM 1383 C C . THR A 1 166 ? -6.593 5.397 23.266 1.00 90.12 166 THR A C 1
ATOM 1385 O O . THR A 1 166 ? -6.497 6.624 23.262 1.00 90.12 166 THR A O 1
ATOM 1388 N N . GLY A 1 167 ? -7.682 4.776 22.812 1.00 85.44 167 GLY A N 1
ATOM 1389 C CA . GLY A 1 167 ? -8.879 5.472 22.344 1.00 85.44 167 GLY A CA 1
ATOM 1390 C C . GLY A 1 167 ? -9.562 6.264 23.459 1.00 85.44 167 GLY A C 1
ATOM 1391 O O . GLY A 1 167 ? -9.962 7.408 23.245 1.00 85.44 167 GLY A O 1
ATOM 1392 N N . ARG A 1 168 ? -9.620 5.702 24.674 1.00 80.81 168 ARG A N 1
ATOM 1393 C CA . ARG A 1 168 ? -10.182 6.365 25.862 1.00 80.81 168 ARG A CA 1
ATOM 1394 C C . ARG A 1 168 ? -9.296 7.496 26.384 1.00 80.81 168 ARG A C 1
ATOM 1396 O O . ARG A 1 168 ? -9.824 8.533 26.772 1.00 80.81 168 ARG A O 1
ATOM 1403 N N . TYR A 1 169 ? -7.970 7.329 26.374 1.00 69.25 169 TYR A N 1
ATOM 1404 C CA . TYR A 1 169 ? -7.028 8.323 26.914 1.00 69.25 169 TYR A CA 1
ATOM 1405 C C . TYR A 1 169 ? -6.979 9.633 26.110 1.00 69.25 169 TYR A C 1
ATOM 1407 O O . TYR A 1 169 ? -6.682 10.688 26.660 1.00 69.25 169 TYR A O 1
ATOM 1415 N N . VAL A 1 170 ? -7.327 9.610 24.820 1.00 58.72 170 VAL A N 1
ATOM 1416 C CA . VAL A 1 170 ? -7.357 10.804 23.945 1.00 58.72 170 VAL A CA 1
ATOM 1417 C C . VAL A 1 170 ? -8.443 11.830 24.362 1.00 58.72 170 VAL A C 1
ATOM 1419 O O . VAL A 1 170 ? -8.591 12.875 23.735 1.00 58.72 170 VAL A O 1
ATOM 1422 N N . ARG A 1 171 ? -9.187 11.585 25.451 1.00 54.84 171 ARG A N 1
ATOM 1423 C CA . ARG A 1 171 ? -10.391 12.329 25.856 1.00 54.84 171 ARG A CA 1
ATOM 1424 C C . ARG A 1 171 ? -10.225 13.240 27.077 1.00 54.84 171 ARG A C 1
ATOM 1426 O O . ARG A 1 171 ? -11.028 13.141 27.996 1.00 54.84 171 ARG A O 1
ATOM 1433 N N . ASN A 1 172 ? -9.268 14.169 27.087 1.00 48.94 172 ASN A N 1
ATOM 1434 C CA . ASN A 1 172 ? -9.332 15.276 28.062 1.00 48.94 172 ASN A CA 1
ATOM 1435 C C . ASN A 1 172 ? -9.318 16.688 27.457 1.00 48.94 172 ASN A C 1
ATOM 1437 O O . ASN A 1 172 ? -9.618 17.631 28.184 1.00 48.94 172 ASN A O 1
ATOM 1441 N N . ASP A 1 173 ? -9.046 16.874 26.158 1.00 50.88 173 ASP A N 1
ATOM 1442 C CA . ASP A 1 173 ? -8.867 18.233 25.618 1.00 50.88 173 ASP A CA 1
ATOM 1443 C C . ASP A 1 173 ? -9.381 18.510 24.184 1.00 50.88 173 ASP A C 1
ATOM 1445 O O . ASP A 1 173 ? -9.328 19.669 23.765 1.00 50.88 173 ASP A O 1
ATOM 1449 N N . LYS A 1 174 ? -9.928 17.547 23.412 1.00 43.50 174 LYS A N 1
ATOM 1450 C CA . LYS A 1 174 ? -10.443 17.816 22.039 1.00 43.50 174 LYS A CA 1
ATOM 1451 C C . LYS A 1 174 ? -11.770 17.122 21.686 1.00 43.50 174 LYS A C 1
ATOM 1453 O O . LYS A 1 174 ? -12.023 15.992 22.085 1.00 43.50 174 LYS A O 1
ATOM 1458 N N . LYS A 1 175 ? -12.625 17.840 20.932 1.00 39.22 175 LYS A N 1
ATOM 1459 C CA . LYS A 1 175 ? -14.000 17.457 20.535 1.00 39.22 175 LYS A CA 1
ATOM 1460 C C . LYS A 1 175 ? -14.028 16.197 19.649 1.00 39.22 175 LYS A C 1
ATOM 1462 O O . LYS A 1 175 ? -13.377 16.184 18.610 1.00 39.22 175 LYS A O 1
ATOM 1467 N N . GLY A 1 176 ? -14.848 15.214 20.033 1.00 41.59 176 GLY A N 1
ATOM 1468 C CA . GLY A 1 176 ? -15.089 13.946 19.325 1.00 41.59 176 GLY A CA 1
ATOM 1469 C C . GLY A 1 176 ? -15.266 12.808 20.334 1.00 41.59 176 GLY A C 1
ATOM 1470 O O . GLY A 1 176 ? -14.294 12.319 20.900 1.00 41.59 176 GLY A O 1
ATOM 1471 N N . THR A 1 177 ? -16.514 12.478 20.654 1.00 43.91 177 THR A N 1
ATOM 1472 C CA . THR A 1 177 ? -16.913 11.634 21.794 1.00 43.91 177 THR A CA 1
ATOM 1473 C C . THR A 1 177 ? -16.984 10.157 21.385 1.00 43.91 177 THR A C 1
ATOM 1475 O O . THR A 1 177 ? -17.533 9.865 20.329 1.00 43.91 177 THR A O 1
ATOM 1478 N N . ILE A 1 178 ? -16.494 9.248 22.243 1.00 44.75 178 ILE A N 1
ATOM 1479 C CA . ILE A 1 178 ? -16.957 7.843 22.325 1.00 44.75 178 ILE A CA 1
ATOM 1480 C C . ILE A 1 178 ? -18.090 7.738 23.348 1.00 44.75 178 ILE A C 1
ATOM 1482 O O . ILE A 1 178 ? -17.859 8.118 24.520 1.00 44.75 178 ILE A O 1
#